Protein AF-A0A453BKF7-F1 (afdb_monomer_lite)

Secondary structure (DSSP, 8-state):
-HHHHHHHHHHHHHHHHHHHHHHHHHHHH--PPPTT-HHHHHHHHHHHHHTT--S-------HHHHHHHHHHHHHHHHHHHHIIIIIHHHHHHHHHHHHHHHHHHHHHHHHS---SS----S-HHHHHHHHHHHHHHHHHHHHHHHHHHHHHHHHHHHHSPPHHHHHHHHHHHHHHH-HHHHHHHHHHHHHHHHTS--

Radius of gyration: 56.09 Å; chains: 1; bounding box: 71×109×146 Å

Foldseek 3Di:
DVVVVVVVVVVVVVVVVVVVVVVVVVVQVPAADDPPCPPVVVLVVVLCVVVPPPDDDPDRAGPVNSVVSVVVVVVVVVVVVCCVPPVVVVVVVVVVVVVVVVVVVVVVVVPPPPPPDDPPPQDPVNVVVVVVVVVVVVVVVVVVVVVVVVVVVVVVVVPDQPPVNVVVVVVVCVVPVCVVVVVVVVVVVVVVVVPDDD

Organism: Aegilops tauschii subsp. strangulata (NCBI:txid200361)

pLDDT: mean 80.7, std 14.52, range [40.25, 98.31]

Structure (mmCIF, N/CA/C/O backbone):
data_AF-A0A453BKF7-F1
#
_entry.id   AF-A0A453BKF7-F1
#
loop_
_atom_site.group_PDB
_atom_site.id
_atom_site.type_symbol
_atom_site.label_atom_id
_atom_site.label_alt_id
_atom_site.label_comp_id
_atom_site.label_asym_id
_atom_site.label_entity_id
_atom_site.label_seq_id
_atom_site.pdbx_PDB_ins_code
_atom_site.Cartn_x
_atom_site.Cartn_y
_atom_site.Cartn_z
_atom_site.occupancy
_atom_site.B_iso_or_equiv
_atom_site.auth_seq_id
_atom_site.auth_comp_id
_atom_site.auth_asym_id
_atom_site.auth_atom_id
_atom_site.pdbx_PDB_model_num
ATOM 1 N N . MET A 1 1 ? 12.346 -40.145 -58.958 1.00 70.12 1 MET A N 1
ATOM 2 C CA . MET A 1 1 ? 13.590 -39.988 -58.171 1.00 70.12 1 MET A CA 1
ATOM 3 C C . MET A 1 1 ? 14.079 -38.539 -58.124 1.00 70.12 1 MET A C 1
ATOM 5 O O . MET A 1 1 ? 14.537 -38.130 -57.071 1.00 70.12 1 MET A O 1
ATOM 9 N N . GLU A 1 2 ? 13.915 -37.733 -59.178 1.00 83.62 2 GLU A N 1
ATOM 10 C CA . GLU A 1 2 ? 14.408 -36.337 -59.215 1.00 83.62 2 GLU A CA 1
ATOM 11 C C . GLU A 1 2 ? 13.760 -35.390 -58.189 1.00 83.62 2 GLU A C 1
ATOM 13 O O . GLU A 1 2 ? 14.448 -34.601 -57.547 1.00 83.62 2 GLU A O 1
ATOM 18 N N . LEU A 1 3 ? 12.447 -35.494 -57.959 1.00 88.56 3 LEU A N 1
ATOM 19 C CA . LEU A 1 3 ? 11.763 -34.653 -56.966 1.00 88.56 3 LEU A CA 1
ATOM 20 C C . LEU A 1 3 ? 12.336 -34.849 -55.553 1.00 88.56 3 LEU A C 1
ATOM 22 O O . LEU A 1 3 ? 12.491 -33.895 -54.799 1.00 88.56 3 LEU A O 1
ATOM 26 N N . GLN A 1 4 ? 12.714 -36.083 -55.217 1.00 90.38 4 GLN A N 1
ATOM 27 C CA . GLN A 1 4 ? 13.295 -36.412 -53.920 1.00 90.38 4 GLN A CA 1
ATOM 28 C C . GLN A 1 4 ? 14.709 -35.835 -53.772 1.00 90.38 4 GLN A C 1
ATOM 30 O O . GLN A 1 4 ? 15.044 -35.332 -52.703 1.00 90.38 4 GLN A O 1
ATOM 35 N N . SER A 1 5 ? 15.512 -35.820 -54.845 1.00 89.19 5 SER A N 1
ATOM 36 C CA . SER A 1 5 ? 16.807 -35.128 -54.831 1.00 89.19 5 SER A CA 1
ATOM 37 C C . SER A 1 5 ? 16.662 -33.611 -54.712 1.00 89.19 5 SER A C 1
ATOM 39 O O . SER A 1 5 ? 17.443 -32.990 -53.997 1.00 89.19 5 SER A O 1
ATOM 41 N N . TYR A 1 6 ? 15.642 -33.012 -55.339 1.00 92.56 6 TYR A N 1
ATOM 42 C CA . TYR A 1 6 ? 15.369 -31.581 -55.185 1.00 92.56 6 TYR A CA 1
ATOM 43 C C . TYR A 1 6 ? 14.971 -31.228 -53.751 1.00 92.56 6 TYR A C 1
ATOM 45 O O . TYR A 1 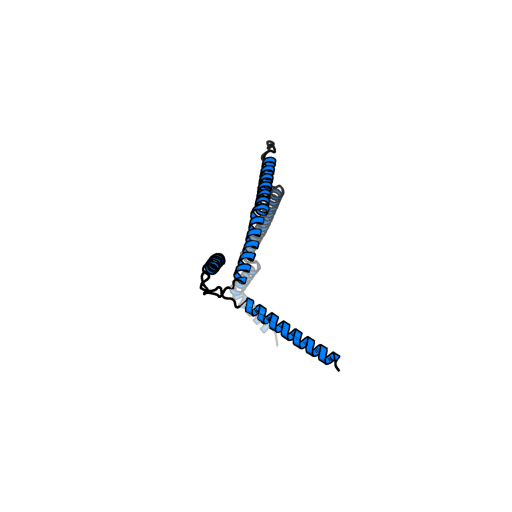6 ? 15.498 -30.266 -53.200 1.00 92.56 6 TYR A O 1
ATOM 53 N N . VAL A 1 7 ? 14.101 -32.022 -53.121 1.00 92.69 7 VAL A N 1
ATOM 54 C CA . VAL A 1 7 ? 13.694 -31.807 -51.722 1.00 92.69 7 VAL A CA 1
ATOM 55 C C . VAL A 1 7 ? 14.888 -31.922 -50.771 1.00 92.69 7 VAL A C 1
ATOM 57 O O . VAL A 1 7 ? 15.064 -31.062 -49.913 1.00 92.69 7 VAL A O 1
ATOM 60 N N . LEU A 1 8 ? 15.755 -32.923 -50.953 1.00 94.69 8 LEU A N 1
ATOM 61 C CA . LEU A 1 8 ? 16.968 -33.072 -50.141 1.00 94.69 8 LEU A CA 1
ATOM 62 C C . LEU A 1 8 ? 17.935 -31.890 -50.313 1.00 94.69 8 LEU A C 1
ATOM 64 O O . LEU A 1 8 ? 18.470 -31.389 -49.327 1.00 94.69 8 LEU A O 1
ATOM 68 N N . ALA A 1 9 ? 18.122 -31.408 -51.545 1.00 93.12 9 ALA A N 1
ATOM 69 C CA . ALA A 1 9 ? 18.969 -30.248 -51.819 1.00 93.12 9 ALA A CA 1
ATOM 70 C C . ALA A 1 9 ? 18.400 -28.950 -51.220 1.00 93.12 9 ALA A C 1
ATOM 72 O O . ALA A 1 9 ? 19.157 -28.114 -50.728 1.00 93.12 9 ALA A O 1
ATOM 73 N N . VAL A 1 10 ? 17.075 -28.774 -51.242 1.00 93.94 10 VAL A N 1
ATOM 74 C CA . VAL A 1 10 ? 16.410 -27.622 -50.616 1.00 93.94 10 VAL A CA 1
ATOM 75 C C . VAL A 1 10 ? 16.549 -27.673 -49.098 1.00 93.94 10 VAL A C 1
ATOM 77 O O . VAL A 1 10 ? 16.932 -26.664 -48.515 1.00 93.94 10 VAL A O 1
ATOM 80 N N . ASN A 1 11 ? 16.322 -28.829 -48.470 1.00 94.44 11 ASN A N 1
ATOM 81 C CA . ASN A 1 11 ? 16.486 -28.979 -47.022 1.00 94.44 11 ASN A CA 1
ATOM 82 C C . ASN A 1 11 ? 17.930 -28.704 -46.590 1.00 94.44 11 ASN A C 1
ATOM 84 O O . ASN A 1 11 ? 18.142 -27.897 -45.698 1.00 94.44 11 ASN A O 1
ATOM 88 N N . SER A 1 12 ? 18.922 -29.244 -47.306 1.00 94.06 12 SER A N 1
ATOM 89 C CA . SER A 1 12 ? 20.336 -28.969 -47.017 1.00 94.06 12 SER A CA 1
ATOM 90 C C . SER A 1 12 ? 20.687 -27.478 -47.109 1.00 94.06 12 SER A C 1
ATOM 92 O O . SER A 1 12 ? 21.474 -26.981 -46.306 1.00 94.06 12 SER A O 1
ATOM 94 N N . ARG A 1 13 ? 20.098 -26.743 -48.061 1.00 94.62 13 ARG A N 1
ATOM 95 C CA . ARG A 1 13 ? 20.271 -25.285 -48.151 1.00 94.62 13 ARG A CA 1
ATOM 96 C C . ARG A 1 13 ? 19.568 -24.553 -47.015 1.00 94.62 13 ARG A C 1
ATOM 98 O O . ARG A 1 13 ? 20.086 -23.547 -46.546 1.00 94.62 13 ARG A O 1
ATOM 105 N N . LEU A 1 14 ? 18.397 -25.027 -46.598 1.00 95.12 14 LEU A N 1
ATOM 106 C CA . LEU A 1 14 ? 17.638 -24.442 -45.498 1.00 95.12 14 LEU A CA 1
ATOM 107 C C . LEU A 1 14 ? 18.376 -24.624 -44.166 1.00 95.12 14 LEU A C 1
ATOM 109 O O . LEU A 1 14 ? 18.513 -23.659 -43.422 1.00 95.12 14 LEU A O 1
ATOM 113 N N . ASP A 1 15 ? 18.949 -25.807 -43.940 1.00 94.62 15 ASP A N 1
ATOM 114 C CA . ASP A 1 15 ? 19.828 -26.096 -42.805 1.00 94.62 15 ASP A CA 1
ATOM 115 C C . ASP A 1 15 ? 21.063 -25.186 -42.829 1.00 94.62 15 ASP A C 1
ATOM 117 O O . ASP A 1 15 ? 21.449 -24.615 -41.813 1.00 94.62 15 ASP A O 1
ATOM 121 N N . GLN A 1 16 ? 21.651 -24.966 -44.009 1.00 91.56 16 GLN A N 1
ATOM 122 C CA . GLN A 1 16 ? 22.775 -24.045 -44.160 1.00 91.56 16 GLN A CA 1
ATOM 123 C C . GLN A 1 16 ? 22.383 -22.589 -43.865 1.00 91.56 16 GLN A C 1
ATOM 125 O O . GLN A 1 16 ? 23.146 -21.882 -43.213 1.00 91.56 16 GLN A O 1
ATOM 130 N N . TYR A 1 17 ? 21.207 -22.127 -44.302 1.00 91.00 17 TYR A N 1
ATOM 131 C CA . TYR A 1 17 ? 20.712 -20.794 -43.946 1.00 91.00 17 TYR A CA 1
ATOM 132 C C . TYR A 1 17 ? 20.400 -20.671 -42.456 1.00 91.00 17 TYR A C 1
ATOM 134 O O . TYR A 1 17 ? 20.625 -19.607 -41.889 1.00 91.00 17 TYR A O 1
ATOM 142 N N . HIS A 1 18 ? 19.929 -21.743 -41.819 1.00 90.38 18 HIS A N 1
ATOM 143 C CA . HIS A 1 18 ? 19.717 -21.770 -40.379 1.00 90.38 18 HIS A CA 1
ATOM 144 C C . HIS A 1 18 ? 21.041 -21.631 -39.619 1.00 90.38 18 HIS A C 1
ATOM 146 O O . HIS A 1 18 ? 21.150 -20.748 -38.776 1.00 90.38 18 HIS A O 1
ATOM 152 N N . LEU A 1 19 ? 22.070 -22.393 -40.006 1.00 91.00 19 LEU A N 1
ATOM 153 C CA . LEU A 1 19 ? 23.421 -22.286 -39.441 1.00 91.00 19 LEU A CA 1
ATOM 154 C C . LEU A 1 19 ? 24.047 -20.903 -39.671 1.00 91.00 19 LEU A C 1
ATOM 156 O O . LEU A 1 19 ? 24.723 -20.376 -38.795 1.00 91.00 19 LEU A O 1
ATOM 160 N N . ILE A 1 20 ? 23.820 -20.294 -40.841 1.00 85.38 20 ILE A N 1
ATOM 161 C CA . ILE A 1 20 ? 24.268 -18.921 -41.123 1.00 85.38 20 ILE A CA 1
ATOM 162 C C . ILE A 1 20 ? 23.510 -17.914 -40.253 1.00 85.38 20 ILE A C 1
ATOM 164 O O . ILE A 1 20 ? 24.120 -16.967 -39.772 1.00 85.38 20 ILE A O 1
ATOM 168 N N . GLY A 1 21 ? 22.205 -18.101 -40.048 1.00 79.12 21 GLY A N 1
ATOM 169 C CA . GLY A 1 21 ? 21.404 -17.262 -39.158 1.00 79.12 21 GLY A CA 1
ATOM 170 C C . GLY A 1 21 ? 21.879 -17.355 -37.710 1.00 79.12 21 GLY A C 1
ATOM 171 O O . GLY A 1 21 ? 22.075 -16.329 -37.073 1.00 79.12 21 GLY A O 1
ATOM 172 N N . GLU A 1 22 ? 22.145 -18.568 -37.229 1.00 78.44 22 GLU A N 1
ATOM 173 C CA . GLU A 1 22 ? 22.678 -18.826 -35.889 1.00 78.44 22 GLU A CA 1
ATOM 174 C C . GLU A 1 22 ? 24.078 -18.214 -35.708 1.00 78.44 22 GLU A C 1
ATOM 176 O O . GLU A 1 22 ? 24.323 -17.512 -34.729 1.00 78.44 22 GLU A O 1
ATOM 181 N N . ALA A 1 23 ? 24.966 -18.373 -36.696 1.00 71.44 23 ALA A N 1
ATOM 182 C CA . ALA A 1 23 ? 26.286 -17.744 -36.691 1.00 71.44 23 ALA A CA 1
ATOM 183 C C . ALA A 1 23 ? 26.211 -16.210 -36.776 1.00 71.44 23 ALA A C 1
ATOM 185 O O . ALA A 1 23 ? 26.967 -15.519 -36.105 1.00 71.44 23 ALA A O 1
ATOM 186 N N . ALA A 1 24 ? 25.296 -15.647 -37.571 1.00 68.19 24 ALA A N 1
ATOM 187 C CA . ALA A 1 24 ? 25.104 -14.200 -37.653 1.00 68.19 24 ALA A CA 1
ATOM 188 C C . ALA A 1 24 ? 24.554 -13.625 -36.339 1.00 68.19 24 ALA A C 1
ATOM 190 O O . ALA A 1 24 ? 24.987 -12.555 -35.918 1.00 68.19 24 ALA A O 1
ATOM 191 N N . SER A 1 25 ? 23.648 -14.342 -35.669 1.00 65.00 25 SER A N 1
ATOM 192 C CA . SER A 1 25 ? 23.173 -13.988 -34.330 1.00 65.00 25 SER A CA 1
ATOM 193 C C . SER A 1 25 ? 24.295 -14.049 -33.291 1.00 65.00 25 SER A C 1
ATOM 195 O O . SER A 1 25 ? 24.411 -13.120 -32.498 1.00 65.00 25 SER A O 1
ATOM 197 N N . SER A 1 26 ? 25.181 -15.052 -33.345 1.00 56.59 26 SER A N 1
ATOM 198 C CA . SER A 1 26 ? 26.346 -15.106 -32.446 1.00 56.59 26 SER A CA 1
ATOM 199 C C . SER A 1 26 ? 27.383 -14.017 -32.759 1.00 56.59 26 SER A C 1
ATOM 201 O O . SER A 1 26 ? 28.031 -13.502 -31.857 1.00 56.59 26 SER A O 1
ATOM 203 N N . MET A 1 27 ? 27.526 -13.608 -34.024 1.00 56.91 27 MET A N 1
ATOM 204 C CA . MET A 1 27 ? 28.402 -12.494 -34.412 1.00 56.91 27 MET A CA 1
ATOM 205 C C . MET A 1 27 ? 27.892 -11.128 -33.927 1.00 56.91 27 MET A C 1
ATOM 207 O O . MET A 1 27 ? 28.695 -10.217 -33.749 1.00 56.91 27 MET A O 1
ATOM 211 N N . ILE A 1 28 ? 26.581 -10.964 -33.712 1.00 54.94 28 ILE A N 1
ATOM 212 C CA . ILE A 1 28 ? 26.006 -9.748 -33.106 1.00 54.94 28 ILE A CA 1
ATOM 213 C C . ILE A 1 28 ? 26.310 -9.693 -31.596 1.00 54.94 28 ILE A C 1
ATOM 215 O O . ILE A 1 28 ? 26.480 -8.605 -31.044 1.00 54.94 28 ILE A O 1
ATOM 219 N N . GLU A 1 29 ? 26.460 -10.847 -30.937 1.00 54.47 29 GLU A N 1
ATOM 220 C CA . GLU A 1 29 ? 26.966 -10.934 -29.558 1.00 54.47 29 GLU A CA 1
ATOM 221 C C . GLU A 1 29 ? 28.487 -10.694 -29.466 1.00 54.47 29 GLU A C 1
ATOM 223 O O . GLU A 1 29 ? 28.976 -10.210 -28.445 1.00 54.47 29 GLU A O 1
ATOM 228 N N . GLU A 1 30 ? 29.244 -10.953 -30.534 1.00 52.06 30 GLU A N 1
ATOM 229 C CA . GLU A 1 30 ? 30.711 -10.881 -30.554 1.00 52.06 30 GLU A CA 1
ATOM 230 C C . GLU A 1 30 ? 31.239 -9.590 -31.208 1.00 52.06 30 GLU A C 1
ATOM 232 O O . GLU A 1 30 ? 32.041 -9.599 -32.142 1.00 52.06 30 GLU A O 1
ATOM 237 N N . GLY A 1 31 ? 30.788 -8.444 -30.699 1.00 58.31 31 GLY A N 1
ATOM 238 C CA . GLY A 1 31 ? 31.347 -7.137 -31.038 1.00 58.31 31 GLY A CA 1
ATOM 239 C C . GLY A 1 31 ? 31.703 -6.369 -29.777 1.00 58.31 31 GLY A C 1
ATOM 240 O O . GLY A 1 31 ? 30.841 -5.699 -29.212 1.00 58.31 31 GLY A O 1
ATOM 241 N N . SER A 1 32 ? 32.958 -6.446 -29.329 1.00 66.38 32 SER A N 1
ATOM 242 C CA . SER A 1 32 ? 33.463 -5.501 -28.330 1.00 66.38 32 SER A CA 1
ATOM 243 C C . SER A 1 32 ? 33.254 -4.082 -28.809 1.00 66.38 32 SER A C 1
ATOM 245 O O . SER A 1 32 ? 33.525 -3.761 -29.967 1.00 66.38 32 SER A O 1
ATOM 247 N N . ILE A 1 33 ? 32.912 -3.203 -27.875 1.00 68.56 33 ILE A N 1
ATOM 248 C CA . ILE A 1 33 ? 33.270 -1.795 -28.015 1.00 68.56 33 ILE A CA 1
ATOM 249 C C . ILE A 1 33 ? 34.792 -1.726 -28.212 1.00 68.56 33 ILE A C 1
ATOM 251 O O . ILE A 1 33 ? 35.535 -2.257 -27.386 1.00 68.56 33 ILE A O 1
ATOM 255 N N . ASP A 1 34 ? 35.241 -1.122 -29.316 1.00 71.94 34 ASP A N 1
ATOM 256 C CA . ASP A 1 34 ? 36.661 -0.845 -29.560 1.00 71.94 34 ASP A CA 1
ATOM 257 C C . ASP A 1 34 ? 37.220 -0.078 -28.356 1.00 71.94 34 ASP A C 1
ATOM 259 O O . ASP A 1 34 ? 36.665 0.952 -27.979 1.00 71.94 34 ASP A O 1
ATOM 263 N N . ASP A 1 35 ? 38.330 -0.543 -27.777 1.00 71.12 35 ASP A N 1
ATOM 264 C CA . ASP A 1 35 ? 38.991 0.104 -26.633 1.00 71.12 35 ASP A CA 1
ATOM 265 C C . ASP A 1 35 ? 39.410 1.562 -26.925 1.00 71.12 35 ASP A C 1
ATOM 267 O O . ASP A 1 35 ? 39.772 2.325 -26.025 1.00 71.12 35 ASP A O 1
ATOM 271 N N . ARG A 1 36 ? 39.409 1.965 -28.201 1.00 76.31 36 ARG A N 1
ATOM 272 C CA . ARG A 1 36 ? 39.665 3.339 -28.652 1.00 76.31 36 ARG A CA 1
ATOM 273 C C . ARG A 1 36 ? 38.414 4.218 -28.671 1.00 76.31 36 ARG A C 1
ATOM 275 O O . ARG A 1 36 ? 38.549 5.435 -28.818 1.00 76.31 36 ARG A O 1
ATOM 282 N N . ASP A 1 37 ? 37.222 3.642 -28.538 1.00 78.88 37 ASP A N 1
ATOM 283 C CA . ASP A 1 37 ? 35.951 4.362 -28.543 1.00 78.88 37 ASP A CA 1
ATOM 284 C C . ASP A 1 37 ? 35.602 4.872 -27.138 1.00 78.88 37 ASP A C 1
ATOM 286 O O . ASP A 1 37 ? 34.820 4.302 -26.372 1.00 78.88 37 ASP A O 1
ATOM 290 N N . THR A 1 38 ? 36.197 6.016 -26.801 1.00 81.56 38 THR A N 1
ATOM 291 C CA . THR A 1 38 ? 35.954 6.724 -25.538 1.00 81.56 38 THR A CA 1
ATOM 292 C C . THR A 1 38 ? 34.474 7.062 -25.321 1.00 81.56 38 THR A C 1
ATOM 294 O O . THR A 1 38 ? 34.034 7.159 -24.176 1.00 81.56 38 THR A O 1
ATOM 297 N N . PHE A 1 39 ? 33.698 7.260 -26.393 1.00 85.25 39 PHE A N 1
ATOM 298 C CA . PHE A 1 39 ? 32.291 7.641 -26.290 1.00 85.25 39 PHE A CA 1
ATOM 299 C C . PHE A 1 39 ? 31.437 6.466 -25.813 1.00 85.25 39 PHE A C 1
ATOM 301 O O . PHE A 1 39 ? 30.711 6.604 -24.829 1.00 85.25 39 PHE A O 1
ATOM 308 N N . LEU A 1 40 ? 31.559 5.299 -26.448 1.00 82.69 40 LEU A N 1
ATOM 309 C CA . LEU A 1 40 ? 30.793 4.116 -26.051 1.00 82.69 40 LEU A CA 1
ATOM 310 C C . LEU A 1 40 ? 31.186 3.607 -24.660 1.00 82.69 40 LEU A C 1
ATOM 312 O O . LEU A 1 40 ? 30.327 3.132 -23.917 1.00 82.69 40 LEU A O 1
ATOM 316 N N . HIS A 1 41 ? 32.447 3.780 -24.254 1.00 81.06 41 HIS A N 1
ATOM 317 C CA . HIS A 1 41 ? 32.847 3.539 -22.867 1.00 81.06 41 HIS A CA 1
ATOM 318 C C . HIS A 1 41 ? 32.167 4.494 -21.884 1.00 81.06 41 HIS A C 1
ATOM 320 O O . HIS A 1 41 ? 31.649 4.034 -20.871 1.00 81.06 41 HIS A O 1
ATOM 326 N N . ALA A 1 42 ? 32.100 5.793 -22.188 1.00 84.69 42 ALA A N 1
ATOM 327 C CA . ALA A 1 42 ? 31.398 6.749 -21.334 1.00 84.69 42 ALA A CA 1
ATOM 328 C C . ALA A 1 42 ? 29.898 6.419 -21.219 1.00 84.69 42 ALA A C 1
ATOM 330 O O . ALA A 1 42 ? 29.341 6.469 -20.124 1.00 84.69 42 ALA A O 1
ATOM 331 N N . VAL A 1 43 ? 29.255 6.029 -22.326 1.00 85.38 43 VAL A N 1
ATOM 332 C CA . VAL A 1 43 ? 27.855 5.570 -22.336 1.00 85.38 43 VAL A CA 1
ATOM 333 C C . VAL A 1 43 ? 27.684 4.335 -21.452 1.00 85.38 43 VAL A C 1
ATOM 335 O O . VAL A 1 43 ? 26.836 4.336 -20.562 1.00 85.38 43 VAL A O 1
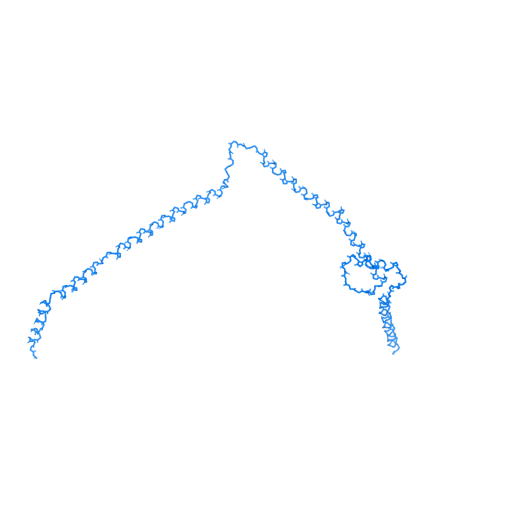ATOM 338 N N . ARG A 1 44 ? 28.528 3.312 -21.630 1.00 83.38 44 ARG A N 1
ATOM 339 C CA . ARG A 1 44 ? 28.521 2.106 -20.789 1.00 83.38 44 ARG A CA 1
ATOM 340 C C . ARG A 1 44 ? 28.681 2.450 -19.308 1.00 83.38 44 ARG A C 1
ATOM 342 O O . ARG A 1 44 ? 27.968 1.892 -18.476 1.00 83.38 44 ARG A O 1
ATOM 349 N N . ASP A 1 45 ? 29.603 3.342 -18.965 1.00 82.38 45 ASP A N 1
ATOM 350 C CA . ASP A 1 45 ? 29.902 3.689 -17.573 1.00 82.38 45 ASP A CA 1
ATOM 351 C C . ASP A 1 45 ? 28.726 4.432 -16.904 1.00 82.38 45 ASP A C 1
ATOM 353 O O . ASP A 1 45 ? 28.414 4.182 -15.735 1.00 82.38 45 ASP A O 1
ATOM 357 N N . ILE A 1 46 ? 28.016 5.288 -17.650 1.00 86.50 46 ILE A N 1
ATOM 358 C CA . ILE A 1 46 ? 26.780 5.944 -17.191 1.00 86.50 46 ILE A CA 1
ATOM 359 C C . ILE A 1 46 ? 25.685 4.903 -16.920 1.00 86.50 46 ILE A C 1
ATOM 361 O O . ILE A 1 46 ? 25.104 4.893 -15.833 1.00 86.50 46 ILE A O 1
ATOM 365 N N . LEU A 1 47 ? 25.440 3.995 -17.869 1.00 83.12 47 LEU A N 1
ATOM 366 C CA . LEU A 1 47 ? 24.413 2.950 -17.745 1.00 83.12 47 LEU A CA 1
ATOM 367 C C . LEU A 1 47 ? 24.726 1.968 -16.601 1.00 83.12 47 LEU A C 1
ATOM 369 O O . LEU A 1 47 ? 23.849 1.581 -15.824 1.00 83.12 47 LEU A O 1
ATOM 373 N N . SER A 1 48 ? 26.006 1.636 -16.424 1.00 77.06 48 SER A N 1
ATOM 374 C CA . SER A 1 48 ? 26.479 0.766 -15.339 1.00 77.06 48 SER A CA 1
ATOM 375 C C . SER A 1 48 ? 26.302 1.409 -13.961 1.00 77.06 48 SER A C 1
ATOM 377 O O . SER A 1 48 ? 26.006 0.716 -12.988 1.00 77.06 48 SER A O 1
ATOM 379 N N . SER A 1 49 ? 26.448 2.736 -13.870 1.00 73.69 49 SER A N 1
ATOM 380 C CA . SER A 1 49 ? 26.250 3.490 -12.625 1.00 73.69 49 SER A CA 1
ATOM 381 C C . SER A 1 49 ? 24.786 3.496 -12.172 1.00 73.69 49 SER A C 1
ATOM 383 O O . SER A 1 49 ? 24.521 3.502 -10.971 1.00 73.69 49 SER A O 1
ATOM 385 N N . TYR A 1 50 ? 23.843 3.464 -13.120 1.00 68.50 50 TYR A N 1
ATOM 386 C CA . TYR A 1 50 ? 22.404 3.419 -12.845 1.00 68.50 50 TYR A CA 1
ATOM 387 C C . TYR A 1 50 ? 21.947 2.045 -12.338 1.00 68.50 50 TYR A C 1
ATOM 389 O O . TYR A 1 50 ? 21.163 1.953 -11.398 1.00 68.50 50 TYR A O 1
ATOM 397 N N . SER A 1 51 ? 22.518 0.969 -12.885 1.00 63.62 51 SER A N 1
ATOM 398 C CA . SER A 1 51 ? 22.124 -0.413 -12.573 1.00 63.62 51 SER A CA 1
ATOM 399 C C . SER A 1 51 ? 22.550 -0.906 -11.177 1.00 63.62 51 SER A C 1
ATOM 401 O O . SER A 1 51 ? 22.336 -2.067 -10.839 1.00 63.62 51 SER A O 1
ATOM 403 N N . GLY A 1 52 ? 23.206 -0.073 -10.355 1.00 57.44 52 GLY A N 1
ATOM 404 C CA . GLY A 1 52 ? 23.612 -0.426 -8.985 1.00 57.44 52 GLY A CA 1
ATOM 405 C C . GLY A 1 52 ? 24.661 -1.544 -8.878 1.00 57.44 52 GLY A C 1
ATOM 406 O O . GLY A 1 52 ? 25.062 -1.912 -7.773 1.00 57.44 52 GLY A O 1
ATOM 407 N N . SER A 1 53 ? 25.154 -2.058 -10.007 1.00 54.19 53 SER A N 1
ATOM 408 C CA . SER A 1 53 ? 26.180 -3.096 -10.088 1.00 54.19 53 SER A CA 1
ATOM 409 C C . SER A 1 53 ? 27.574 -2.492 -9.875 1.00 54.19 53 SER A C 1
ATOM 411 O O . SER A 1 53 ? 28.442 -2.491 -10.745 1.00 54.19 53 SER A O 1
ATOM 413 N N . GLN A 1 54 ? 27.818 -1.944 -8.683 1.00 47.53 54 GLN A N 1
ATOM 414 C CA . GLN A 1 54 ? 29.178 -1.674 -8.215 1.00 47.53 54 GLN A CA 1
ATOM 415 C C . GLN A 1 54 ? 29.801 -2.985 -7.746 1.00 47.53 54 GLN A C 1
ATOM 417 O O . GLN A 1 54 ? 29.880 -3.230 -6.549 1.00 47.53 54 GLN A O 1
ATOM 422 N N . THR A 1 55 ? 30.166 -3.850 -8.692 1.00 47.91 55 THR A N 1
ATOM 423 C CA . THR A 1 55 ? 31.177 -4.925 -8.619 1.00 47.91 55 THR A CA 1
ATOM 424 C C . THR A 1 55 ? 30.766 -6.040 -9.567 1.00 47.91 55 THR A C 1
ATOM 426 O O . THR A 1 55 ? 30.068 -6.949 -9.161 1.00 47.91 55 THR A O 1
ATOM 429 N N . MET A 1 56 ? 31.226 -6.011 -10.814 1.00 40.25 56 MET A N 1
ATOM 430 C CA . MET A 1 56 ? 31.653 -7.223 -11.523 1.00 40.25 56 MET A CA 1
ATOM 431 C C . MET A 1 56 ? 32.247 -6.811 -12.863 1.00 40.25 56 MET A C 1
ATOM 433 O O . MET A 1 56 ? 31.490 -6.618 -13.800 1.00 40.25 56 MET A O 1
ATOM 437 N N . THR A 1 57 ? 33.587 -6.727 -12.904 1.00 44.78 57 THR A N 1
ATOM 438 C CA . THR A 1 57 ? 34.472 -6.905 -14.080 1.00 44.78 57 THR A CA 1
ATOM 439 C C . THR A 1 57 ? 34.155 -6.108 -15.363 1.00 44.78 57 THR A C 1
ATOM 441 O O . THR A 1 57 ? 33.042 -5.657 -15.582 1.00 44.78 57 THR A O 1
ATOM 444 N N . PRO A 1 58 ? 35.123 -5.880 -16.268 1.00 48.56 58 PRO A N 1
ATOM 445 C CA . PRO A 1 58 ? 34.801 -5.330 -17.580 1.00 48.56 58 PRO A CA 1
ATOM 446 C C . PRO A 1 58 ? 34.061 -6.415 -18.371 1.00 48.56 58 PRO A C 1
ATOM 448 O O . PRO A 1 58 ? 34.669 -7.186 -19.108 1.00 48.56 58 PRO A O 1
ATOM 451 N N . THR A 1 59 ? 32.754 -6.542 -18.154 1.00 55.94 59 THR A N 1
ATOM 452 C CA . THR A 1 59 ? 31.907 -7.400 -18.976 1.00 55.94 59 THR A CA 1
ATOM 453 C C . THR A 1 59 ? 31.893 -6.771 -20.360 1.00 55.94 59 THR A C 1
ATOM 455 O O . THR A 1 59 ? 31.611 -5.583 -20.507 1.00 55.94 59 THR A O 1
ATOM 458 N N . TYR A 1 60 ? 32.305 -7.541 -21.360 1.00 58.69 60 TYR A N 1
ATOM 459 C CA . TYR A 1 60 ? 32.234 -7.159 -22.764 1.00 58.69 60 TYR A CA 1
ATOM 460 C C . TYR A 1 60 ? 30.776 -6.794 -23.073 1.00 58.69 60 TYR A C 1
ATOM 462 O O . TYR A 1 60 ? 29.908 -7.660 -23.023 1.00 58.69 60 TYR A O 1
ATOM 470 N N . VAL A 1 61 ? 30.492 -5.513 -23.312 1.00 65.38 61 VAL A N 1
ATOM 471 C CA . VAL A 1 61 ? 29.155 -5.048 -23.707 1.00 65.38 61 VAL A CA 1
ATOM 472 C C . VAL A 1 61 ? 29.237 -4.655 -25.169 1.00 65.38 61 VAL A C 1
ATOM 474 O O . VAL A 1 61 ? 30.123 -3.885 -25.542 1.00 65.38 61 VAL A O 1
ATOM 477 N N . SER A 1 62 ? 28.348 -5.200 -25.994 1.00 74.31 62 SER A N 1
ATOM 478 C CA . SER A 1 62 ? 28.257 -4.826 -27.402 1.00 74.31 62 SER A CA 1
ATOM 479 C C . SER A 1 62 ? 27.523 -3.497 -27.570 1.00 74.31 62 SER A C 1
ATOM 481 O O . SER A 1 62 ? 26.730 -3.086 -26.720 1.00 74.31 62 SER A O 1
ATOM 483 N N . ALA A 1 63 ? 27.750 -2.813 -28.692 1.00 75.56 63 ALA A N 1
ATOM 484 C CA . ALA A 1 63 ? 27.004 -1.596 -29.014 1.00 75.56 63 ALA A CA 1
ATOM 485 C C . ALA A 1 63 ? 25.484 -1.851 -29.088 1.00 75.56 63 ALA A C 1
ATOM 487 O O . ALA A 1 63 ? 24.705 -0.998 -28.675 1.00 75.56 63 ALA A O 1
ATOM 488 N N . CYS A 1 64 ? 25.060 -3.035 -29.549 1.00 75.94 64 CYS A N 1
ATOM 489 C CA . CYS A 1 64 ? 23.652 -3.441 -29.557 1.00 75.94 64 CYS A CA 1
ATOM 490 C C . CYS A 1 64 ? 23.081 -3.557 -28.139 1.00 75.94 64 CYS A C 1
ATOM 492 O O . CYS A 1 64 ? 22.015 -3.010 -27.881 1.00 75.94 64 CYS A O 1
ATOM 494 N N . ALA A 1 65 ? 23.825 -4.157 -27.205 1.00 77.44 65 ALA A N 1
ATOM 495 C CA . ALA A 1 65 ? 23.405 -4.251 -25.809 1.00 77.44 65 ALA A CA 1
ATOM 496 C C . ALA A 1 65 ? 23.289 -2.870 -25.135 1.00 77.44 65 ALA A C 1
ATOM 498 O O . ALA A 1 65 ? 22.411 -2.661 -24.302 1.00 77.44 65 ALA A O 1
ATOM 499 N N . LEU A 1 66 ? 24.137 -1.900 -25.508 1.00 81.81 66 LEU A N 1
ATOM 500 C CA . LEU A 1 66 ? 23.978 -0.516 -25.041 1.00 81.81 66 LEU A CA 1
ATOM 501 C C . LEU A 1 66 ? 22.704 0.134 -25.591 1.00 81.81 66 LEU A C 1
ATOM 503 O O . LEU A 1 66 ? 22.031 0.852 -24.860 1.00 81.81 66 LEU A O 1
ATOM 507 N N . VAL A 1 67 ? 22.375 -0.099 -26.864 1.00 84.81 67 VAL A N 1
ATOM 508 C CA . VAL A 1 67 ? 21.147 0.431 -27.477 1.00 84.81 67 VAL A CA 1
ATOM 509 C C . VAL A 1 67 ? 19.911 -0.154 -26.801 1.00 84.81 67 VAL A C 1
ATOM 511 O O . VAL A 1 67 ? 19.011 0.604 -26.461 1.00 84.81 67 VAL A O 1
ATOM 514 N N . GLU A 1 68 ? 19.895 -1.462 -26.545 1.00 84.50 68 GLU A N 1
ATOM 515 C CA . GLU A 1 68 ? 18.805 -2.122 -25.816 1.00 84.50 68 GLU A CA 1
ATOM 516 C C . GLU A 1 68 ? 18.630 -1.528 -24.414 1.00 84.50 68 GLU A C 1
ATOM 518 O O . GLU A 1 68 ? 17.528 -1.109 -24.070 1.00 84.50 68 GLU A O 1
ATOM 523 N N . GLN A 1 69 ? 19.717 -1.366 -23.650 1.00 85.31 69 GLN A N 1
ATOM 524 C CA . GLN A 1 69 ? 19.664 -0.733 -22.324 1.00 85.31 69 GLN A CA 1
ATOM 525 C C . GLN A 1 69 ? 19.151 0.713 -22.374 1.00 85.31 69 GLN A C 1
ATOM 527 O O . GLN A 1 69 ? 18.418 1.143 -21.487 1.00 85.31 69 GLN A O 1
ATOM 532 N N . ILE A 1 70 ? 19.531 1.484 -23.396 1.00 89.38 70 ILE A N 1
ATOM 533 C CA . ILE A 1 70 ? 19.035 2.855 -23.571 1.00 89.38 70 ILE A CA 1
ATOM 534 C C . ILE A 1 70 ? 17.535 2.849 -23.875 1.00 89.38 70 ILE A C 1
ATOM 536 O O . ILE A 1 70 ? 16.811 3.660 -23.302 1.00 89.38 70 ILE A O 1
ATOM 540 N N . SER A 1 71 ? 17.066 1.947 -24.737 1.00 90.94 71 SER A N 1
ATOM 541 C CA . SER A 1 71 ? 15.642 1.819 -25.061 1.00 90.94 71 SER A CA 1
ATOM 542 C C . SER A 1 71 ? 14.810 1.384 -23.853 1.00 90.94 71 SER A C 1
ATOM 544 O O . SER A 1 71 ? 13.756 1.959 -23.607 1.00 90.94 71 SER A O 1
ATOM 546 N N . GLU A 1 72 ? 15.301 0.439 -23.050 1.00 90.62 72 GLU A N 1
ATOM 547 C CA . GLU A 1 72 ? 14.637 0.033 -21.805 1.00 90.62 72 GLU A CA 1
ATOM 548 C C . GLU A 1 72 ? 14.507 1.204 -20.819 1.00 90.62 72 GLU A C 1
ATOM 550 O O . GLU A 1 72 ? 13.445 1.413 -20.232 1.00 90.62 72 GLU A O 1
ATOM 555 N N . LEU A 1 73 ? 15.561 2.014 -20.673 1.00 91.56 73 LEU A N 1
ATOM 556 C CA . LEU A 1 73 ? 15.525 3.212 -19.830 1.00 91.56 73 LEU A CA 1
ATOM 557 C C . LEU A 1 73 ? 14.578 4.286 -20.368 1.00 91.56 73 LEU A C 1
ATOM 559 O O . LEU A 1 73 ? 13.942 4.990 -19.585 1.00 91.56 73 LEU A O 1
ATOM 563 N N . GLU A 1 74 ? 14.489 4.443 -21.687 1.00 95.00 74 GLU A N 1
ATOM 564 C CA . GLU A 1 74 ? 13.542 5.360 -22.322 1.00 95.00 74 GLU A CA 1
ATOM 565 C C . GLU A 1 74 ? 12.093 4.956 -22.006 1.00 95.00 74 GLU A C 1
ATOM 567 O O . GLU A 1 74 ? 11.296 5.797 -21.578 1.00 95.00 74 GLU A O 1
ATOM 572 N N . ASP A 1 75 ? 11.777 3.664 -22.116 1.00 96.12 75 ASP A N 1
ATOM 573 C CA . ASP A 1 75 ? 10.467 3.116 -21.757 1.00 96.12 75 ASP A CA 1
ATOM 574 C C . ASP A 1 75 ? 10.157 3.307 -20.261 1.00 96.12 75 ASP A C 1
ATOM 576 O O . ASP A 1 75 ? 9.044 3.704 -19.892 1.00 96.12 75 ASP A O 1
ATOM 580 N N . GLU A 1 76 ? 11.140 3.080 -19.385 1.00 95.44 76 GLU A N 1
ATOM 581 C CA . GLU A 1 76 ? 10.995 3.275 -17.939 1.00 95.44 76 GLU A CA 1
ATOM 582 C C . GLU A 1 76 ? 10.747 4.753 -17.590 1.00 95.44 76 GLU A C 1
ATOM 584 O O . GLU A 1 76 ? 9.832 5.082 -16.828 1.00 95.44 76 GLU A O 1
ATOM 589 N N . LEU A 1 77 ? 11.500 5.671 -18.204 1.00 95.81 77 LEU A N 1
ATOM 590 C CA . LEU A 1 77 ? 11.306 7.112 -18.040 1.00 95.81 77 LEU A CA 1
ATOM 591 C C . LEU A 1 77 ? 9.924 7.557 -18.516 1.00 95.81 77 LEU A C 1
ATOM 593 O O . LEU A 1 77 ? 9.279 8.365 -17.842 1.00 95.81 77 LEU A O 1
ATOM 597 N N . HIS A 1 78 ? 9.439 7.015 -19.633 1.00 97.19 78 HIS A N 1
ATOM 598 C CA . HIS A 1 78 ? 8.080 7.273 -20.096 1.00 97.19 78 HIS A CA 1
ATOM 599 C C . HIS A 1 78 ? 7.024 6.777 -19.106 1.00 97.19 78 HIS A C 1
ATOM 601 O O . HIS A 1 78 ? 6.033 7.477 -18.866 1.00 97.19 78 HIS A O 1
ATOM 607 N N . CYS A 1 79 ? 7.243 5.618 -18.480 1.00 97.00 79 CYS A N 1
ATOM 608 C CA . CYS A 1 79 ? 6.361 5.112 -17.432 1.00 97.00 79 CYS A CA 1
ATOM 609 C C . CYS A 1 79 ? 6.335 6.049 -16.216 1.00 97.00 79 CYS A C 1
ATOM 611 O O . CYS A 1 79 ? 5.251 6.445 -15.777 1.00 97.00 79 CYS A O 1
ATOM 613 N N . TYR A 1 80 ? 7.499 6.478 -15.718 1.00 96.62 80 TYR A N 1
ATOM 614 C CA . TYR A 1 80 ? 7.572 7.415 -14.592 1.00 96.62 80 TYR A CA 1
ATOM 615 C C . TYR A 1 80 ? 6.965 8.777 -14.917 1.00 96.62 80 TYR A C 1
ATOM 617 O O . TYR A 1 80 ? 6.272 9.363 -14.082 1.00 96.62 80 TYR A O 1
ATOM 625 N N . GLN A 1 81 ? 7.175 9.283 -16.132 1.00 97.69 81 GLN A N 1
ATOM 626 C CA . GLN A 1 81 ? 6.545 10.520 -16.573 1.00 97.69 81 GLN A CA 1
ATOM 627 C C . GLN A 1 81 ? 5.018 10.385 -16.561 1.00 97.69 81 GLN A C 1
ATOM 629 O O . GLN A 1 81 ? 4.323 11.252 -16.026 1.00 97.69 81 GLN A O 1
ATOM 634 N N . HIS A 1 82 ? 4.486 9.279 -17.089 1.00 96.75 82 HIS A N 1
ATOM 635 C CA . HIS A 1 82 ? 3.051 9.019 -17.070 1.00 96.75 82 HIS A CA 1
ATOM 636 C C . HIS A 1 82 ? 2.498 8.953 -15.639 1.00 96.75 82 HIS A C 1
ATOM 638 O O . HIS A 1 82 ? 1.450 9.545 -15.358 1.00 96.75 82 HIS A O 1
ATOM 644 N N . GLU A 1 83 ? 3.202 8.272 -14.734 1.00 97.62 83 GLU A N 1
ATOM 645 C CA . GLU A 1 83 ? 2.829 8.166 -13.324 1.00 97.62 83 GLU A CA 1
ATOM 646 C C . GLU A 1 83 ? 2.797 9.541 -12.638 1.00 97.62 83 GLU A C 1
ATOM 648 O O . GLU A 1 83 ? 1.815 9.883 -11.969 1.00 97.62 83 GLU A O 1
ATOM 653 N N . LEU A 1 84 ? 3.827 10.360 -12.865 1.00 97.06 84 LEU A N 1
ATOM 654 C CA . LEU A 1 84 ? 3.954 11.693 -12.282 1.00 97.06 84 LEU A CA 1
ATOM 655 C C . LEU A 1 84 ? 2.889 12.668 -12.787 1.00 97.06 84 LEU A C 1
ATOM 657 O O . LEU A 1 84 ? 2.353 13.456 -12.006 1.00 97.06 84 LEU A O 1
ATOM 661 N N . GLU A 1 85 ? 2.576 12.625 -14.080 1.00 96.75 85 GLU A N 1
ATOM 662 C CA . GLU A 1 85 ? 1.632 13.555 -14.700 1.00 96.75 85 GLU A CA 1
ATOM 663 C C . GLU A 1 85 ? 0.170 13.148 -14.481 1.00 96.75 85 GLU A C 1
ATOM 665 O O . GLU A 1 85 ? -0.694 14.014 -14.338 1.00 96.75 85 GLU A O 1
ATOM 670 N N . ASN A 1 86 ? -0.126 11.845 -14.435 1.00 95.19 86 ASN A N 1
ATOM 671 C CA . ASN A 1 86 ? -1.508 11.361 -14.513 1.00 95.19 86 ASN A CA 1
ATOM 672 C C . ASN A 1 86 ? -1.962 10.595 -13.272 1.00 95.19 86 ASN A C 1
ATOM 674 O O . ASN A 1 86 ? -3.089 10.791 -12.807 1.00 95.19 86 ASN A O 1
ATOM 678 N N . VAL A 1 87 ? -1.117 9.716 -12.732 1.00 96.50 87 VAL A N 1
ATOM 679 C CA . VAL A 1 87 ? -1.504 8.841 -11.618 1.00 96.50 87 VAL A CA 1
ATOM 680 C C . VAL A 1 87 ? -1.455 9.627 -10.314 1.00 96.50 87 VAL A C 1
ATOM 682 O O . VAL A 1 87 ? -2.500 9.853 -9.700 1.00 96.50 87 VAL A O 1
ATOM 685 N N . LEU A 1 88 ? -0.281 10.134 -9.933 1.00 96.94 88 LEU A N 1
ATOM 686 C CA . LEU A 1 88 ? -0.069 10.799 -8.645 1.00 96.94 88 LEU A CA 1
ATOM 687 C C . LEU A 1 88 ? -1.015 11.992 -8.398 1.00 96.94 88 LEU A C 1
ATOM 689 O O . LEU A 1 88 ? -1.611 12.059 -7.317 1.00 96.94 88 LEU A O 1
ATOM 693 N N . PRO A 1 89 ? -1.248 12.915 -9.356 1.00 97.25 89 PRO A N 1
ATOM 694 C CA . PRO A 1 89 ? -2.179 14.024 -9.150 1.00 97.25 89 PRO A CA 1
ATOM 695 C C . PRO A 1 89 ? -3.615 13.549 -8.931 1.00 97.25 89 PRO A C 1
ATOM 697 O O . PRO A 1 89 ? -4.331 14.104 -8.093 1.00 97.25 89 PRO A O 1
ATOM 700 N N . ARG A 1 90 ? -4.031 12.488 -9.632 1.00 96.38 90 ARG A N 1
ATOM 701 C CA . ARG A 1 90 ? -5.356 11.887 -9.469 1.00 96.38 90 ARG A CA 1
ATOM 702 C C . ARG A 1 90 ? -5.503 11.227 -8.103 1.00 96.38 90 ARG A C 1
ATOM 704 O O . ARG A 1 90 ? -6.540 11.386 -7.463 1.00 96.38 90 ARG A O 1
ATOM 711 N N . GLU A 1 91 ? -4.494 10.496 -7.639 1.00 96.88 91 GLU A N 1
ATOM 712 C CA . GLU A 1 91 ? -4.514 9.873 -6.311 1.00 96.88 91 GLU A CA 1
ATOM 713 C C . GLU A 1 91 ? -4.556 10.912 -5.198 1.00 96.88 91 GLU A C 1
ATOM 715 O O . GLU A 1 91 ? -5.407 10.833 -4.310 1.00 96.88 91 GLU A O 1
ATOM 720 N N . ARG A 1 92 ? -3.708 11.938 -5.306 1.00 97.31 92 ARG A N 1
ATOM 721 C CA . ARG A 1 92 ? -3.714 13.085 -4.400 1.00 97.31 92 ARG A CA 1
ATOM 722 C C . ARG A 1 92 ? -5.080 13.773 -4.380 1.00 97.31 92 ARG A C 1
ATOM 724 O O . ARG A 1 92 ? -5.572 14.081 -3.299 1.00 97.31 92 ARG A O 1
ATOM 731 N N . GLY A 1 93 ? -5.696 13.990 -5.543 1.00 97.81 93 GLY A N 1
ATOM 732 C CA . GLY A 1 93 ? -7.043 14.557 -5.649 1.00 97.81 93 GLY A CA 1
ATOM 733 C C . GLY A 1 93 ? -8.079 13.718 -4.901 1.00 97.81 93 GLY A C 1
ATOM 734 O O . GLY A 1 93 ? -8.757 14.231 -4.016 1.00 97.81 93 GLY A O 1
ATOM 735 N N . ARG A 1 94 ? -8.118 12.402 -5.158 1.00 97.44 94 ARG A N 1
ATOM 736 C CA . ARG A 1 94 ? -9.023 11.469 -4.459 1.00 97.44 94 ARG A CA 1
ATOM 737 C C . ARG A 1 94 ? -8.846 11.501 -2.941 1.00 97.44 94 ARG A C 1
ATOM 739 O O . ARG A 1 94 ? -9.838 11.464 -2.216 1.00 97.44 94 ARG A O 1
ATOM 746 N N . PHE A 1 95 ? -7.600 11.551 -2.468 1.00 97.81 95 PHE A N 1
ATOM 747 C CA . PHE A 1 95 ? -7.301 11.625 -1.040 1.00 97.81 95 PHE A CA 1
ATOM 748 C C . PHE A 1 95 ? -7.813 12.930 -0.423 1.00 97.81 95 PHE A C 1
ATOM 750 O O . PHE A 1 95 ? -8.485 12.891 0.605 1.00 97.81 95 PHE A O 1
ATOM 757 N N . ILE A 1 96 ? -7.540 14.073 -1.061 1.00 98.12 96 ILE A N 1
ATOM 758 C CA . ILE A 1 96 ? -8.033 15.379 -0.605 1.00 98.12 96 ILE A CA 1
ATOM 759 C C . ILE A 1 96 ? -9.564 15.379 -0.552 1.00 98.12 96 ILE A C 1
ATOM 761 O O . ILE A 1 96 ? -10.131 15.778 0.462 1.00 98.12 96 ILE A O 1
ATOM 765 N N . ASP A 1 97 ? -10.229 14.867 -1.590 1.00 98.31 97 ASP A N 1
ATOM 766 C CA . ASP A 1 97 ? -11.691 14.807 -1.647 1.00 98.31 97 ASP A CA 1
ATOM 767 C C . ASP A 1 97 ? -12.283 13.966 -0.507 1.00 98.31 97 ASP A C 1
ATOM 769 O O . ASP A 1 97 ? -13.304 14.340 0.071 1.00 98.31 97 ASP A O 1
ATOM 773 N N . GLU A 1 98 ? -11.657 12.837 -0.161 1.00 98.12 98 GLU A N 1
ATOM 774 C CA . GLU A 1 98 ? -12.074 12.013 0.981 1.00 98.12 98 GLU A CA 1
ATOM 775 C C . GLU A 1 98 ? -11.916 12.760 2.306 1.00 98.12 98 GLU A C 1
ATOM 777 O O . GLU A 1 98 ? -12.850 12.794 3.107 1.00 98.12 98 GLU A O 1
ATOM 782 N N . GLN A 1 99 ? -10.781 13.432 2.518 1.00 97.94 99 GLN A N 1
ATOM 783 C CA . GLN A 1 99 ? -10.576 14.235 3.724 1.00 97.94 99 GLN A CA 1
ATOM 784 C C . GLN A 1 99 ? -11.602 15.370 3.826 1.00 97.94 99 GLN A C 1
ATOM 786 O O . GLN A 1 99 ? -12.188 15.583 4.887 1.00 97.94 99 GLN A O 1
ATOM 791 N N . CYS A 1 100 ? -11.890 16.062 2.721 1.00 98.19 100 CYS A N 1
ATOM 792 C CA . CYS A 1 100 ? -12.924 17.093 2.683 1.00 98.19 100 CYS A CA 1
ATOM 793 C C . CYS A 1 100 ? -14.314 16.530 3.011 1.00 98.19 100 CYS A C 1
ATOM 795 O O . CYS A 1 100 ? -15.040 17.147 3.789 1.00 98.19 100 CYS A O 1
ATOM 797 N N . ARG A 1 101 ? -14.679 15.349 2.487 1.00 98.00 101 ARG A N 1
ATOM 798 C CA . ARG A 1 101 ? -15.942 14.673 2.840 1.00 98.00 101 ARG A CA 1
ATOM 799 C C . ARG A 1 101 ? -16.024 14.344 4.329 1.00 98.00 101 ARG A C 1
ATOM 801 O O . ARG A 1 101 ? -17.067 14.569 4.946 1.00 98.00 101 ARG A O 1
ATOM 808 N N . MET A 1 102 ? -14.942 13.828 4.913 1.00 97.31 102 MET A N 1
ATOM 809 C CA . MET A 1 102 ? -14.887 13.526 6.345 1.00 97.31 102 MET A CA 1
ATOM 810 C C . MET A 1 102 ? -15.088 14.787 7.187 1.00 97.31 102 MET A C 1
ATOM 812 O O . MET A 1 102 ? -15.918 14.788 8.095 1.00 97.31 102 MET A O 1
ATOM 816 N N . VAL A 1 103 ? -14.378 15.870 6.856 1.00 97.00 103 VAL A N 1
ATOM 817 C CA . VAL A 1 103 ? -14.516 17.161 7.544 1.00 97.00 103 VAL A CA 1
ATOM 818 C C . VAL A 1 103 ? -15.950 17.676 7.448 1.00 97.00 103 VAL A C 1
ATOM 820 O O . VAL A 1 103 ? -16.543 17.977 8.478 1.00 97.00 103 VAL A O 1
ATOM 823 N N . GLN A 1 104 ? -16.551 17.680 6.256 1.00 96.38 104 GLN A N 1
ATOM 824 C CA . GLN A 1 104 ? -17.943 18.110 6.066 1.00 96.38 104 GLN A CA 1
ATOM 825 C C . GLN A 1 104 ? -18.932 17.269 6.878 1.00 96.38 104 GLN A C 1
ATOM 827 O O . GLN A 1 104 ? -19.882 17.798 7.450 1.00 96.38 104 GLN A O 1
ATOM 832 N N . THR A 1 105 ? -18.711 15.956 6.958 1.00 95.12 105 THR A N 1
ATOM 833 C CA . THR A 1 105 ? -19.554 15.059 7.759 1.00 95.12 105 THR A CA 1
ATOM 834 C C . THR A 1 105 ? -19.449 15.398 9.246 1.00 95.12 105 THR A C 1
ATOM 836 O O . THR A 1 105 ? -20.462 15.480 9.939 1.00 95.12 105 THR A O 1
ATOM 839 N N . LEU A 1 106 ? -18.234 15.645 9.743 1.00 93.06 106 LEU A N 1
ATOM 840 C CA . LEU A 1 106 ? -18.017 16.066 11.127 1.00 93.06 106 LEU A CA 1
ATOM 841 C C . LEU A 1 106 ? -18.650 17.430 11.407 1.00 93.06 106 LEU A C 1
ATOM 843 O O . LEU A 1 106 ? -19.335 17.581 12.415 1.00 93.06 106 LEU A O 1
ATOM 847 N N . GLU A 1 107 ? -18.482 18.400 10.510 1.00 92.31 107 GLU A N 1
ATOM 848 C CA . GLU A 1 107 ? -19.126 19.710 10.611 1.00 92.31 107 GLU A CA 1
ATOM 849 C C . GLU A 1 107 ? -20.650 19.576 10.676 1.00 92.31 107 GLU A C 1
ATOM 851 O O . GLU A 1 107 ? -21.273 20.207 11.527 1.00 92.31 107 GLU A O 1
ATOM 856 N N . GLN A 1 108 ? -21.261 18.721 9.850 1.00 88.19 108 GLN A N 1
ATOM 857 C CA . GLN A 1 108 ? -22.703 18.458 9.888 1.00 88.19 108 GLN A CA 1
ATOM 858 C C . GLN A 1 108 ? -23.148 17.854 11.223 1.00 88.19 108 GLN A C 1
ATOM 860 O O . GLN A 1 108 ? -24.124 18.330 11.799 1.00 88.19 108 GLN A O 1
ATOM 865 N N . ILE A 1 109 ? -22.427 16.849 11.737 1.00 84.75 109 ILE A N 1
ATOM 866 C CA . ILE A 1 109 ? -22.724 16.224 13.037 1.00 84.75 109 ILE A CA 1
ATOM 867 C C . ILE A 1 109 ? -22.649 17.264 14.161 1.00 84.75 109 ILE A C 1
ATOM 869 O O . ILE A 1 109 ? -23.533 17.319 15.014 1.00 84.75 109 ILE A O 1
ATOM 873 N N . LEU A 1 110 ? -21.613 18.104 14.152 1.00 82.12 110 LEU A N 1
ATOM 874 C CA . LEU A 1 110 ? -21.377 19.113 15.185 1.00 82.12 110 LEU A CA 1
ATOM 875 C C . LEU A 1 110 ? -22.305 20.332 15.066 1.00 82.12 110 LEU A C 1
ATOM 877 O O . LEU A 1 110 ? -22.546 21.010 16.062 1.00 82.12 110 LEU A O 1
ATOM 881 N N . SER A 1 111 ? -22.830 20.607 13.870 1.00 80.62 111 SER A N 1
ATOM 882 C CA . SER A 1 111 ? -23.748 21.723 13.604 1.00 80.62 111 SER A CA 1
ATOM 883 C C . SER A 1 111 ? -25.187 21.435 14.037 1.00 80.62 111 SER A C 1
ATOM 885 O O . SER A 1 111 ? -26.005 22.357 14.063 1.00 80.62 111 SER A O 1
ATOM 887 N N . VAL A 1 112 ? -25.525 20.186 14.383 1.00 76.00 112 VAL A N 1
ATOM 888 C CA . VAL A 1 112 ? -26.823 19.872 14.989 1.00 76.00 112 VAL A CA 1
ATOM 889 C C . VAL A 1 112 ? -26.889 20.571 16.351 1.00 76.00 112 VAL A C 1
ATOM 891 O O . VAL A 1 112 ? -26.071 20.268 17.223 1.00 76.00 112 VAL A O 1
ATOM 894 N N . PRO A 1 113 ? -27.840 21.501 16.574 1.00 59.12 113 PRO A N 1
ATOM 895 C CA . PRO A 1 113 ? -27.950 22.175 17.853 1.00 59.12 113 PRO A CA 1
ATOM 896 C C . PRO A 1 113 ? -28.146 21.126 18.938 1.00 59.12 113 PRO A C 1
ATOM 898 O O . PRO A 1 113 ? -29.074 20.316 18.861 1.00 59.12 113 PRO A O 1
ATOM 901 N N . VAL A 1 114 ?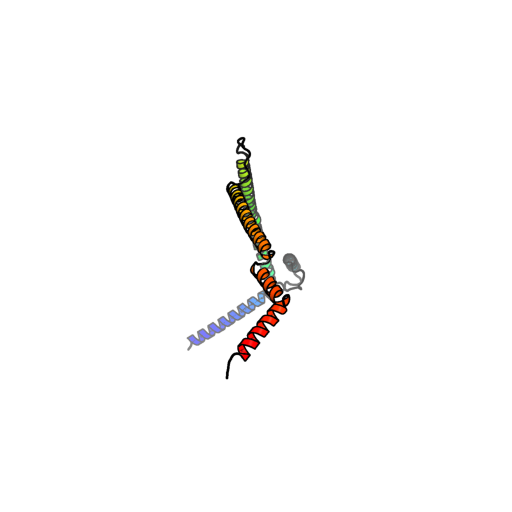 -27.293 21.157 19.961 1.00 57.03 114 VAL A N 1
ATOM 902 C CA . VAL A 1 114 ? -27.513 20.395 21.186 1.00 57.03 114 VAL A CA 1
ATOM 903 C C . VAL A 1 114 ? -28.772 20.975 21.823 1.00 57.03 114 VAL A C 1
ATOM 905 O O . VAL A 1 114 ? -28.725 21.938 22.590 1.00 57.03 114 VAL A O 1
ATOM 908 N N . THR A 1 115 ? -29.934 20.419 21.471 1.00 57.62 115 THR A N 1
ATOM 909 C CA . THR A 1 115 ? -31.130 20.535 22.303 1.00 57.62 115 THR A CA 1
ATOM 910 C C . THR A 1 115 ? -30.692 20.211 23.721 1.00 57.62 115 THR A C 1
ATOM 912 O O . THR A 1 115 ? -29.934 19.265 23.898 1.00 57.62 115 THR A O 1
ATOM 915 N N . HIS A 1 116 ? -31.129 21.006 24.695 1.00 55.34 116 HIS A N 1
ATOM 916 C CA . HIS A 1 116 ? -30.603 21.161 26.065 1.00 55.34 116 HIS A CA 1
ATOM 917 C C . HIS A 1 116 ? -30.512 19.889 26.941 1.00 55.34 116 HIS A C 1
ATOM 919 O O . HIS A 1 116 ? -30.306 19.970 28.148 1.00 55.34 116 HIS A O 1
ATOM 925 N N . MET A 1 117 ? -30.666 18.711 26.353 1.00 56.09 117 MET A N 1
ATOM 926 C CA . MET A 1 117 ? -30.394 17.410 26.924 1.00 56.09 117 MET A CA 1
ATOM 927 C C . MET A 1 117 ? -28.986 16.978 26.500 1.00 56.09 117 MET A C 1
ATOM 929 O O . MET A 1 117 ? -28.749 16.666 25.334 1.00 56.09 117 MET A O 1
ATOM 933 N N . LEU A 1 118 ? -28.054 16.953 27.457 1.00 53.78 118 LEU A N 1
ATOM 934 C CA . LEU A 1 118 ? -26.754 16.293 27.301 1.00 53.78 118 LEU A CA 1
ATOM 935 C C . LEU A 1 118 ? -26.949 14.918 26.626 1.00 53.78 118 LEU A C 1
ATOM 937 O O . LEU A 1 118 ? -27.807 14.155 27.086 1.00 53.78 118 LEU A O 1
ATOM 941 N N . PRO A 1 119 ? -26.170 14.557 25.590 1.00 53.06 119 PRO A N 1
ATOM 942 C CA . PRO A 1 119 ? -26.213 13.205 25.057 1.00 53.06 119 PRO A CA 1
ATOM 943 C C . PRO A 1 119 ? -25.840 12.227 26.177 1.00 53.06 119 PRO A C 1
ATOM 945 O O . PRO A 1 119 ? -24.747 12.282 26.743 1.00 53.06 119 PRO A O 1
ATOM 948 N N . LYS A 1 120 ? -26.773 11.341 26.538 1.00 58.84 120 LYS A N 1
ATOM 949 C CA . LYS A 1 120 ? -26.479 10.203 27.412 1.00 58.84 120 LYS A CA 1
ATOM 950 C C . LYS A 1 120 ? -25.555 9.274 26.626 1.00 58.84 120 LYS A C 1
ATOM 952 O O . LYS A 1 120 ? -26.007 8.552 25.747 1.00 58.84 120 LYS A O 1
ATOM 957 N N . PHE A 1 121 ? -24.258 9.331 26.919 1.00 55.94 121 PHE A N 1
ATOM 958 C CA . PHE A 1 121 ? -23.205 8.561 26.245 1.00 55.94 121 PHE A CA 1
ATOM 959 C C . PHE A 1 121 ? -23.204 7.054 26.558 1.00 55.94 121 PHE A C 1
ATOM 961 O O . PHE A 1 121 ? -22.221 6.375 26.284 1.00 55.94 121 PHE A O 1
ATOM 968 N N . THR A 1 122 ? -24.282 6.494 27.101 1.00 60.34 122 THR A N 1
ATOM 969 C CA . THR A 1 122 ? -24.491 5.045 27.120 1.00 60.34 122 THR A CA 1
ATOM 970 C C . THR A 1 122 ? -25.326 4.674 25.896 1.00 60.34 122 THR A C 1
ATOM 972 O O . THR A 1 122 ? -26.520 4.983 25.874 1.00 60.34 122 THR A O 1
ATOM 975 N N . PRO A 1 123 ? -24.750 4.021 24.863 1.00 72.25 123 PRO A N 1
ATOM 976 C CA . PRO A 1 123 ? -25.552 3.400 23.818 1.00 72.25 123 PRO A CA 1
ATOM 977 C C . PRO A 1 123 ? -26.599 2.515 24.492 1.00 72.25 123 PRO A C 1
ATOM 979 O O . PRO A 1 123 ? -26.249 1.725 25.364 1.00 72.25 123 PRO A O 1
ATOM 982 N N . TRP A 1 124 ? -27.871 2.650 24.121 1.00 74.56 124 TRP A N 1
ATOM 983 C CA . TRP A 1 124 ? -28.972 1.870 24.700 1.00 74.56 124 TRP A CA 1
ATOM 984 C C . TRP A 1 124 ? -28.665 0.361 24.858 1.00 74.56 124 TRP A C 1
ATOM 986 O O . TRP A 1 124 ? -28.924 -0.173 25.936 1.00 74.56 124 TRP A O 1
ATOM 996 N N . PRO A 1 125 ? -28.007 -0.311 23.885 1.00 74.88 125 PRO A N 1
ATOM 997 C CA . PRO A 1 125 ? -27.597 -1.708 24.048 1.00 74.88 125 PRO A CA 1
ATOM 998 C C . PRO A 1 125 ? -26.631 -1.950 25.217 1.00 74.88 125 PRO A C 1
ATOM 1000 O O . PRO A 1 125 ? -26.694 -2.988 25.863 1.00 74.88 125 PRO A O 1
ATOM 1003 N N . LEU A 1 126 ? -25.745 -0.994 25.508 1.00 76.56 126 LEU A N 1
ATOM 1004 C CA . LEU A 1 126 ? -24.797 -1.082 26.618 1.00 76.56 126 LEU A CA 1
ATOM 1005 C C . LEU A 1 126 ? -25.497 -0.898 27.967 1.00 76.56 126 LEU A C 1
ATOM 1007 O O . LEU A 1 126 ? -25.148 -1.576 28.924 1.00 76.56 126 LEU A O 1
ATOM 1011 N N . ALA A 1 127 ? -26.485 -0.003 28.047 1.00 80.62 127 ALA A N 1
ATOM 1012 C CA . ALA A 1 127 ? -27.266 0.183 29.268 1.00 80.62 127 ALA A CA 1
ATOM 1013 C C . ALA A 1 127 ? -28.055 -1.088 29.621 1.00 80.62 127 ALA A C 1
ATOM 1015 O O . ALA A 1 127 ? -27.989 -1.544 30.757 1.00 80.62 127 ALA A O 1
ATOM 1016 N N . GLN A 1 128 ? -28.712 -1.695 28.628 1.00 82.25 128 GLN A N 1
ATOM 1017 C CA . GLN A 1 128 ? -29.433 -2.954 28.804 1.00 82.25 128 GLN A CA 1
ATOM 1018 C C . GLN A 1 128 ? -28.489 -4.101 29.203 1.00 82.25 128 GLN A 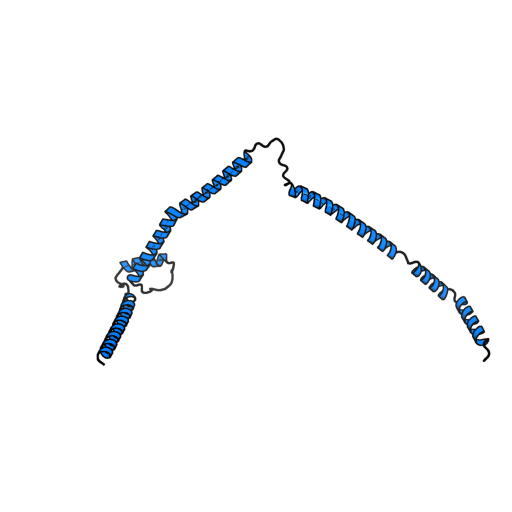C 1
ATOM 1020 O O . GLN A 1 128 ? -28.772 -4.830 30.147 1.00 82.25 128 GLN A O 1
ATOM 1025 N N . ALA A 1 129 ? -27.331 -4.225 28.545 1.00 81.81 129 ALA A N 1
ATOM 1026 C CA . ALA A 1 129 ? -26.347 -5.253 28.883 1.00 81.81 129 ALA A CA 1
ATOM 1027 C C . ALA A 1 129 ? -25.787 -5.102 30.311 1.00 81.81 129 ALA A C 1
ATOM 1029 O O . ALA A 1 129 ? -25.489 -6.099 30.966 1.00 81.81 129 ALA A O 1
ATOM 1030 N N . LEU A 1 130 ? -25.636 -3.866 30.803 1.00 85.69 130 LEU A N 1
ATOM 1031 C CA . LEU A 1 130 ? -25.201 -3.605 32.178 1.00 85.69 130 LEU A CA 1
ATOM 1032 C C . LEU A 1 130 ? -26.284 -3.960 33.205 1.00 85.69 130 LEU A C 1
ATOM 1034 O O . LEU A 1 130 ? -25.953 -4.531 34.239 1.00 85.69 130 LEU A O 1
ATOM 1038 N N . GLU A 1 131 ? -27.553 -3.674 32.911 1.00 91.25 131 GLU A N 1
ATOM 1039 C CA . GLU A 1 131 ? -28.689 -4.050 33.765 1.00 91.25 131 GLU A CA 1
ATOM 1040 C C . GLU A 1 131 ? -28.861 -5.578 33.835 1.00 91.25 131 GLU A C 1
ATOM 1042 O O . GLU A 1 131 ? -29.020 -6.146 34.915 1.00 91.25 131 GLU A O 1
ATOM 1047 N N . GLU A 1 132 ? -28.732 -6.270 32.700 1.00 94.25 132 GLU A N 1
ATOM 1048 C CA . GLU A 1 132 ? -28.735 -7.737 32.644 1.00 94.25 132 GLU A CA 1
ATOM 1049 C C . GLU A 1 132 ? -27.569 -8.339 33.446 1.00 94.25 132 GLU A C 1
ATOM 1051 O O . GLU A 1 132 ? -27.756 -9.297 34.199 1.00 94.25 132 GLU A O 1
ATOM 1056 N N . LEU A 1 133 ? -26.367 -7.759 33.345 1.00 94.50 133 LEU A N 1
ATOM 1057 C CA . LEU A 1 133 ? -25.205 -8.199 34.120 1.00 94.50 133 LEU A CA 1
ATOM 1058 C C . LEU A 1 133 ? -25.395 -7.982 35.628 1.00 94.50 133 LEU A C 1
ATOM 1060 O O . LEU A 1 133 ? -24.986 -8.828 36.426 1.00 94.50 133 LEU A O 1
ATOM 1064 N N . GLU A 1 134 ? -26.012 -6.870 36.027 1.00 95.38 134 GLU A N 1
ATOM 1065 C CA . GLU A 1 134 ? -26.333 -6.581 37.426 1.00 95.38 134 GLU A CA 1
ATOM 1066 C C . GLU A 1 134 ? -27.338 -7.600 37.985 1.00 95.38 134 GLU A C 1
ATOM 1068 O O . GLU A 1 134 ? -27.107 -8.166 39.056 1.00 95.38 134 GLU A O 1
ATOM 1073 N N . MET A 1 135 ? -28.382 -7.934 37.222 1.00 96.19 135 MET A N 1
ATOM 1074 C CA . MET A 1 135 ? -29.341 -8.986 37.579 1.00 96.19 135 MET A CA 1
ATOM 1075 C C . MET A 1 135 ? -28.672 -10.357 37.742 1.00 96.19 135 MET A C 1
ATOM 1077 O O . MET A 1 135 ? -28.861 -11.018 38.765 1.00 96.19 135 MET A O 1
ATOM 1081 N N . ILE A 1 136 ? -27.825 -10.759 36.788 1.00 95.81 136 I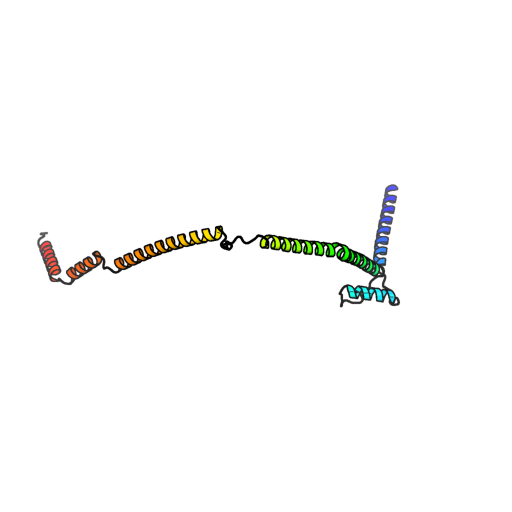LE A N 1
ATOM 1082 C CA . ILE A 1 136 ? -27.070 -12.021 36.866 1.00 95.81 136 ILE A CA 1
ATOM 1083 C C . ILE A 1 136 ? -26.147 -12.030 38.092 1.00 95.81 136 ILE A C 1
ATOM 1085 O O . ILE A 1 136 ? -26.031 -13.044 38.779 1.00 95.81 136 ILE A O 1
ATOM 1089 N N . SER A 1 137 ? -25.504 -10.903 38.406 1.00 95.38 137 SER A N 1
ATOM 1090 C CA . SER A 1 137 ? -24.654 -10.769 39.593 1.00 95.38 137 SER A CA 1
ATOM 1091 C C . SER A 1 137 ? -25.437 -11.032 40.886 1.00 95.38 137 SER A C 1
ATOM 1093 O O . SER A 1 137 ? -24.964 -11.776 41.750 1.00 95.38 137 SER A O 1
ATOM 1095 N N . TYR A 1 138 ? -26.660 -10.501 40.999 1.00 96.88 138 TYR A N 1
ATOM 1096 C CA . TYR A 1 138 ? -27.542 -10.772 42.138 1.00 96.88 138 TYR A CA 1
ATOM 1097 C C . TYR A 1 138 ? -27.939 -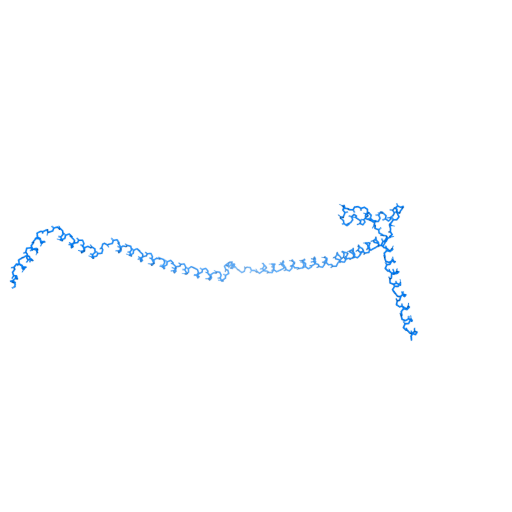12.252 42.241 1.00 96.88 138 TYR A C 1
ATOM 1099 O O . TYR A 1 138 ? -27.898 -12.817 43.337 1.00 96.88 138 TYR A O 1
ATOM 1107 N N . GLU A 1 139 ? -28.272 -12.906 41.125 1.00 96.88 139 GLU A N 1
ATOM 1108 C CA . GLU A 1 139 ? -28.624 -14.335 41.100 1.00 96.88 139 GLU A CA 1
ATOM 1109 C C . GLU A 1 139 ? -27.445 -15.238 41.487 1.00 96.88 139 GLU A C 1
ATOM 1111 O O . GLU A 1 139 ? -27.594 -16.181 42.275 1.00 96.88 139 GLU A O 1
ATOM 1116 N N . VAL A 1 140 ? -26.249 -14.930 40.977 1.00 96.62 140 VAL A N 1
ATOM 1117 C CA . VAL A 1 140 ? -25.015 -15.637 41.338 1.00 96.62 140 VAL A CA 1
ATOM 1118 C C . VAL A 1 140 ? -24.719 -15.444 42.820 1.00 96.62 140 VAL A C 1
ATOM 1120 O O . VAL A 1 140 ? -24.422 -16.418 43.511 1.00 96.62 140 VAL A O 1
ATOM 1123 N N . TYR A 1 141 ? -24.844 -14.220 43.338 1.00 96.06 141 TYR A N 1
ATOM 1124 C CA . TYR A 1 141 ? -24.642 -13.944 44.758 1.00 96.06 141 TYR A CA 1
ATOM 1125 C C . TYR A 1 141 ? -25.616 -14.734 45.643 1.00 96.06 141 TYR A C 1
ATOM 1127 O O . TYR A 1 141 ? -25.189 -15.361 46.616 1.00 96.06 141 TYR A O 1
ATOM 1135 N N . ALA A 1 142 ? -26.904 -14.770 45.285 1.00 96.88 142 ALA A N 1
ATOM 1136 C CA . ALA A 1 142 ? -27.912 -15.558 45.993 1.00 96.88 142 ALA A CA 1
ATOM 1137 C C . ALA A 1 142 ? -27.565 -17.057 45.994 1.00 96.88 142 ALA A C 1
ATOM 1139 O O . ALA A 1 142 ? -27.519 -17.680 47.057 1.00 96.88 142 ALA A O 1
ATOM 1140 N N . SER A 1 143 ? -27.211 -17.606 44.830 1.00 96.25 143 SER A N 1
ATOM 1141 C CA . SER A 1 143 ? -26.820 -19.014 44.676 1.00 96.25 143 SER A CA 1
ATOM 1142 C C . SER A 1 143 ? -25.571 -19.363 45.498 1.00 96.25 143 SER A C 1
ATOM 1144 O O . SER A 1 143 ? -25.517 -20.392 46.174 1.00 96.25 143 SER A O 1
ATOM 1146 N N . VAL A 1 144 ? -24.554 -18.494 45.487 1.00 97.25 144 VAL A N 1
ATOM 1147 C CA . VAL A 1 144 ? -23.331 -18.660 46.290 1.00 97.25 144 VAL A CA 1
ATOM 1148 C C . VAL A 1 144 ? -23.656 -18.647 47.781 1.00 97.25 144 VAL A C 1
ATOM 1150 O O . VAL A 1 144 ? -23.109 -19.456 48.537 1.00 97.25 144 VAL A O 1
ATOM 1153 N N . ASN A 1 145 ? -24.551 -17.762 48.217 1.00 96.88 145 ASN A N 1
ATOM 1154 C CA . ASN A 1 145 ? -24.976 -17.693 49.608 1.00 96.88 145 ASN A CA 1
ATOM 1155 C C . ASN A 1 145 ? -25.719 -18.970 50.037 1.00 96.88 145 ASN A C 1
ATOM 1157 O O . ASN A 1 145 ? -25.393 -19.535 51.078 1.00 96.88 145 ASN A O 1
ATOM 1161 N N . GLU A 1 146 ? -26.641 -19.487 49.221 1.00 96.81 146 GLU A N 1
ATOM 1162 C CA . GLU A 1 146 ? -27.333 -20.756 49.493 1.00 96.81 146 GLU A CA 1
ATOM 1163 C C . GLU A 1 146 ? -26.358 -21.930 49.645 1.00 96.81 146 GLU A C 1
ATOM 1165 O O . GLU A 1 146 ? -26.419 -22.676 50.627 1.00 96.81 146 GLU A O 1
ATOM 1170 N N . VAL A 1 147 ? -25.401 -22.061 48.720 1.00 96.31 147 VAL A N 1
ATOM 1171 C CA . VAL A 1 147 ? -24.359 -23.098 48.785 1.00 96.31 147 VAL A CA 1
ATOM 1172 C C . VAL A 1 147 ? -23.495 -22.933 50.035 1.00 96.31 147 VAL A C 1
ATOM 1174 O O . VAL A 1 147 ? -23.135 -23.923 50.680 1.00 96.31 147 VAL A O 1
ATOM 1177 N N . THR A 1 148 ? -23.173 -21.693 50.402 1.00 95.56 148 THR A N 1
ATOM 1178 C CA . THR A 1 148 ? -22.391 -21.390 51.605 1.00 95.56 148 THR A CA 1
ATOM 1179 C C . THR A 1 148 ? -23.147 -21.814 52.863 1.00 95.56 148 THR A C 1
ATOM 1181 O O . THR A 1 148 ? -22.590 -22.544 53.684 1.00 95.56 148 THR A O 1
ATOM 1184 N N . MET A 1 149 ? -24.433 -21.474 52.973 1.00 95.25 149 MET A N 1
ATOM 1185 C CA . MET A 1 149 ? -25.283 -21.868 54.100 1.00 95.25 149 MET A CA 1
ATOM 1186 C C . MET A 1 149 ? -25.439 -23.391 54.200 1.00 95.25 149 MET A C 1
ATOM 1188 O O . MET A 1 149 ? -25.261 -23.960 55.279 1.00 95.25 149 MET A O 1
ATOM 1192 N N . ALA A 1 150 ? -25.678 -24.076 53.077 1.00 94.25 150 ALA A N 1
ATOM 1193 C CA . ALA A 1 150 ? -25.766 -25.536 53.037 1.00 94.25 150 ALA A CA 1
ATOM 1194 C C . ALA A 1 150 ? -24.441 -26.206 53.448 1.00 94.25 150 ALA A C 1
ATOM 1196 O O . ALA A 1 150 ? -24.422 -27.207 54.174 1.00 94.25 150 ALA A O 1
ATOM 1197 N N . ARG A 1 151 ? -23.302 -25.643 53.022 1.00 93.56 151 ARG A N 1
ATOM 1198 C CA . ARG A 1 151 ? -21.971 -26.107 53.434 1.00 93.56 151 ARG A CA 1
ATOM 1199 C C . ARG A 1 151 ? -21.756 -25.925 54.935 1.00 93.56 151 ARG A C 1
ATOM 1201 O O . ARG A 1 151 ? -21.222 -26.832 55.581 1.00 93.56 151 ARG A O 1
ATOM 1208 N N . GLU A 1 152 ? -22.130 -24.779 55.491 1.00 92.94 152 GLU A N 1
ATOM 1209 C CA . GLU A 1 152 ? -22.015 -24.515 56.926 1.00 92.94 152 GLU A CA 1
ATOM 1210 C C . GLU A 1 152 ? -22.881 -25.468 57.748 1.00 92.94 152 GLU A C 1
ATOM 1212 O O . GLU A 1 152 ? -22.406 -26.033 58.735 1.00 92.94 152 GLU A O 1
ATOM 1217 N N . GLU A 1 153 ? -24.121 -25.705 57.322 1.00 92.25 153 GLU A N 1
ATOM 1218 C CA . GLU A 1 153 ? -25.021 -26.658 57.965 1.00 92.25 153 GLU A CA 1
ATOM 1219 C C . GLU A 1 153 ? -24.434 -28.073 57.946 1.00 92.25 153 GLU A C 1
ATOM 1221 O O . GLU A 1 153 ? -24.304 -28.706 58.997 1.00 92.25 153 GLU A O 1
ATOM 1226 N N . LYS A 1 154 ? -23.966 -28.543 56.783 1.00 89.38 154 LYS A N 1
ATOM 1227 C CA . LYS A 1 154 ? -23.300 -29.847 56.661 1.00 89.38 154 LYS A CA 1
ATOM 1228 C C . LYS A 1 154 ? -22.064 -29.945 57.556 1.00 89.38 154 LYS A C 1
ATOM 1230 O O . LYS A 1 154 ? -21.827 -30.982 58.171 1.00 89.38 154 LYS A O 1
ATOM 1235 N N . THR A 1 155 ? -21.284 -28.871 57.656 1.00 87.25 155 THR A N 1
ATOM 1236 C CA . THR A 1 155 ? -20.103 -28.821 58.530 1.00 87.25 155 THR A CA 1
ATOM 1237 C C . THR A 1 155 ? -20.506 -28.943 60.001 1.00 87.25 155 THR A C 1
ATOM 1239 O O . THR A 1 155 ? -19.893 -29.717 60.736 1.00 87.25 155 THR A O 1
ATOM 1242 N N . LYS A 1 156 ? -21.576 -28.257 60.427 1.00 86.06 156 LYS A N 1
ATOM 1243 C CA . LYS A 1 156 ? -22.139 -28.385 61.782 1.00 86.06 156 LYS A CA 1
ATOM 1244 C C . LYS A 1 156 ? -22.641 -29.805 62.051 1.00 86.06 156 LYS A C 1
ATOM 1246 O O . LYS A 1 156 ? -22.352 -30.349 63.113 1.00 86.06 156 LYS A O 1
ATOM 1251 N N . MET A 1 157 ? -23.324 -30.435 61.091 1.00 78.88 157 MET A N 1
ATOM 1252 C CA . MET A 1 157 ? -23.776 -31.827 61.218 1.00 78.88 157 MET A CA 1
ATOM 1253 C C . MET A 1 157 ? -22.606 -32.808 61.367 1.00 78.88 157 MET A C 1
ATOM 1255 O O . MET A 1 157 ? -22.682 -33.718 62.186 1.00 78.88 157 MET A O 1
ATOM 1259 N N . LEU A 1 158 ? -21.512 -32.612 60.623 1.00 75.75 158 LEU A N 1
ATOM 1260 C CA . LEU A 1 158 ? -20.312 -33.454 60.721 1.00 75.75 158 LEU A CA 1
ATOM 1261 C C . LEU A 1 158 ? -19.549 -33.269 62.041 1.00 75.75 158 LEU A C 1
ATOM 1263 O O . LEU A 1 158 ? -18.906 -34.209 62.503 1.00 75.75 158 LEU A O 1
ATOM 1267 N N . GLN A 1 159 ? -19.609 -32.084 62.656 1.00 72.56 159 GLN A N 1
ATOM 1268 C CA . GLN A 1 159 ? -19.004 -31.846 63.971 1.00 72.56 159 GLN A CA 1
ATOM 1269 C C . GLN A 1 159 ? -19.807 -32.469 65.122 1.00 72.56 159 GLN A C 1
ATOM 1271 O O . GLN A 1 159 ? -19.236 -32.744 66.179 1.00 72.56 159 GLN A O 1
ATOM 1276 N N . GLN A 1 160 ? -21.112 -32.710 64.951 1.00 69.88 160 GLN A N 1
ATOM 1277 C CA . GLN A 1 160 ? -21.908 -33.363 65.986 1.00 69.88 160 GLN A CA 1
ATOM 1278 C C . GLN A 1 160 ? -21.652 -34.880 65.990 1.00 69.88 160 GLN A C 1
ATOM 1280 O O . GLN A 1 160 ? -21.816 -35.535 64.960 1.00 69.88 160 GLN A O 1
ATOM 1285 N N . PRO A 1 161 ? -21.281 -35.487 67.138 1.00 62.66 161 PRO A N 1
ATOM 1286 C CA . PRO A 1 161 ? -21.169 -36.936 67.236 1.00 62.66 161 PRO A CA 1
ATOM 1287 C C . PRO A 1 161 ? -22.518 -37.558 66.882 1.00 62.66 161 PRO A C 1
ATOM 1289 O O . PRO A 1 161 ? -23.526 -37.234 67.513 1.00 62.66 161 PRO A O 1
ATOM 1292 N N . SER A 1 162 ? -22.549 -38.447 65.886 1.00 70.19 162 SER A N 1
ATOM 1293 C CA . SER A 1 162 ? -23.800 -39.097 65.501 1.00 70.19 162 SER A CA 1
ATOM 1294 C C . SER A 1 162 ? -24.404 -39.817 66.712 1.00 70.19 162 SER A C 1
ATOM 1296 O O . SER A 1 162 ? -23.690 -40.366 67.558 1.00 70.19 162 SER A O 1
ATOM 1298 N N . ARG A 1 163 ? -25.739 -39.832 66.809 1.00 65.62 163 ARG A N 1
ATOM 1299 C CA . ARG A 1 163 ? -26.455 -40.571 67.863 1.00 65.62 163 ARG A CA 1
ATOM 1300 C C . ARG A 1 163 ? -25.986 -42.032 67.936 1.00 65.62 163 ARG A C 1
ATOM 1302 O O . ARG A 1 163 ? -25.865 -42.575 69.028 1.00 65.62 163 ARG A O 1
ATOM 1309 N N . ASN A 1 164 ? -25.631 -42.613 66.788 1.00 63.53 164 ASN A N 1
ATOM 1310 C CA . ASN A 1 164 ? -25.053 -43.950 66.678 1.00 63.53 164 ASN A CA 1
ATOM 1311 C C . ASN A 1 164 ? -23.637 -44.026 67.268 1.00 63.53 164 ASN A C 1
ATOM 1313 O O . ASN A 1 164 ? -23.384 -44.911 68.073 1.00 63.53 164 ASN A O 1
ATOM 1317 N N . ALA A 1 165 ? -22.751 -43.064 66.990 1.00 70.75 165 ALA A N 1
ATOM 1318 C CA . ALA A 1 165 ? -21.415 -43.022 67.590 1.00 70.75 165 ALA A CA 1
ATOM 1319 C C . ALA A 1 165 ? -21.463 -42.836 69.119 1.00 70.75 165 ALA A C 1
ATOM 1321 O O . ALA A 1 165 ? -20.630 -43.377 69.846 1.00 70.75 165 ALA A O 1
ATOM 1322 N N . GLN A 1 166 ? -22.447 -42.094 69.639 1.00 73.62 166 GLN A N 1
ATOM 1323 C CA . GLN A 1 166 ? -22.665 -41.997 71.086 1.00 73.62 166 GLN A CA 1
ATOM 1324 C C . GLN A 1 166 ? -23.236 -43.292 71.679 1.00 73.62 166 GLN A C 1
ATOM 1326 O O . GLN A 1 166 ? -22.830 -43.687 72.772 1.00 73.62 166 GLN A O 1
ATOM 1331 N N . GLN A 1 167 ? -24.148 -43.962 70.969 1.00 70.06 167 GLN A N 1
ATOM 1332 C CA . GLN A 1 167 ? -24.699 -45.258 71.366 1.00 70.06 167 GLN A CA 1
ATOM 1333 C C . GLN A 1 167 ? -23.607 -46.337 71.391 1.00 70.06 167 GLN A C 1
ATOM 1335 O O . GLN A 1 167 ? -23.492 -47.052 72.378 1.00 70.06 167 GLN A O 1
ATOM 1340 N N . GLU A 1 168 ? -22.761 -46.415 70.362 1.00 72.56 168 GLU A N 1
ATOM 1341 C CA . GLU A 1 168 ? -21.627 -47.343 70.282 1.00 72.56 168 GLU A CA 1
ATOM 1342 C C . GLU A 1 168 ? -20.624 -47.103 71.409 1.00 72.56 168 GLU A C 1
ATOM 1344 O O . GLU A 1 168 ? -20.217 -48.053 72.071 1.00 72.56 168 GLU A O 1
ATOM 1349 N N . ARG A 1 169 ? -20.289 -45.838 71.707 1.00 75.31 169 ARG A N 1
ATOM 1350 C CA . ARG A 1 169 ? -19.443 -45.502 72.865 1.00 75.31 169 ARG A CA 1
ATOM 1351 C C . ARG A 1 169 ? -20.065 -45.952 74.186 1.00 75.31 169 ARG A C 1
ATOM 1353 O O . ARG A 1 169 ? -19.336 -46.441 75.043 1.00 75.31 169 ARG A O 1
ATOM 1360 N N . ARG A 1 170 ? -21.387 -45.814 74.356 1.00 74.00 170 ARG A N 1
ATOM 1361 C CA . ARG A 1 170 ? -22.094 -46.305 75.552 1.00 74.00 170 ARG A CA 1
ATOM 1362 C C . ARG A 1 170 ? -22.095 -47.827 75.631 1.00 74.00 170 ARG A C 1
ATOM 1364 O O . ARG A 1 170 ? -21.792 -48.349 76.688 1.00 74.00 170 ARG A O 1
ATOM 1371 N N . VAL A 1 171 ? -22.378 -48.531 74.534 1.00 72.00 171 VAL A N 1
ATOM 1372 C CA . VAL A 1 171 ? -22.366 -50.005 74.494 1.00 72.00 171 VAL A CA 1
ATOM 1373 C C . VAL A 1 171 ? -20.963 -50.543 74.766 1.00 72.00 171 VAL A C 1
ATOM 1375 O O . VAL A 1 171 ? -20.807 -51.481 75.541 1.00 72.00 171 VAL A O 1
ATOM 1378 N N . PHE A 1 172 ? -19.940 -49.925 74.176 1.00 77.94 172 PHE A N 1
ATOM 1379 C CA . PHE A 1 172 ? -18.546 -50.272 74.423 1.00 77.94 172 PHE A CA 1
ATOM 1380 C C . PHE A 1 172 ? -18.181 -50.045 75.897 1.00 77.94 172 PHE A C 1
ATOM 1382 O O . PHE A 1 172 ? -17.690 -50.957 76.556 1.00 77.94 172 PHE A O 1
ATOM 1389 N N . ALA A 1 173 ? -18.486 -48.869 76.455 1.00 77.50 173 ALA A N 1
ATOM 1390 C CA . ALA A 1 173 ? -18.260 -48.596 77.872 1.00 77.50 173 ALA A CA 1
ATOM 1391 C C . ALA A 1 173 ? -19.032 -49.570 78.780 1.00 77.50 173 ALA A C 1
ATOM 1393 O O . ALA A 1 173 ? -18.452 -50.128 79.702 1.00 77.50 173 ALA A O 1
ATOM 1394 N N . ASP A 1 174 ? -20.303 -49.854 78.499 1.00 74.88 174 ASP A N 1
ATOM 1395 C CA . ASP A 1 174 ? -21.108 -50.777 79.303 1.00 74.88 174 ASP A CA 1
ATOM 1396 C C . ASP A 1 174 ? -20.557 -52.207 79.277 1.00 74.88 174 ASP A C 1
ATOM 1398 O O . ASP A 1 174 ? -20.554 -52.869 80.318 1.00 74.88 174 ASP A O 1
ATOM 1402 N N . PHE A 1 175 ? -20.059 -52.668 78.124 1.00 72.44 175 PHE A N 1
ATOM 1403 C CA . PHE A 1 175 ? -19.461 -53.994 77.970 1.00 72.44 175 PHE A CA 1
ATOM 1404 C C . PHE A 1 175 ? -18.136 -54.130 78.737 1.00 72.44 175 PHE A C 1
ATOM 1406 O O . PHE A 1 175 ? -17.919 -55.141 79.402 1.00 72.44 175 PHE A O 1
ATOM 1413 N N . PHE A 1 176 ? -17.265 -53.115 78.690 1.00 71.56 176 PHE A N 1
ATOM 1414 C CA . PHE A 1 176 ? -15.925 -53.183 79.293 1.00 71.56 176 PHE A CA 1
ATOM 1415 C C . PHE A 1 176 ? -15.847 -52.656 80.737 1.00 71.56 176 PHE A C 1
ATOM 1417 O O . PHE A 1 176 ? -14.957 -53.063 81.481 1.00 71.56 176 PHE A O 1
ATOM 1424 N N . CYS A 1 177 ? -16.765 -51.788 81.170 1.00 71.25 177 CYS A N 1
ATOM 1425 C CA . CYS A 1 177 ? -16.751 -51.190 82.512 1.00 71.25 177 CYS A CA 1
ATOM 1426 C C . CYS A 1 177 ? -17.587 -51.960 83.550 1.00 71.25 177 CYS A C 1
ATOM 1428 O O . CYS A 1 177 ? -17.516 -51.634 84.733 1.00 71.25 177 CYS A O 1
ATOM 1430 N N . HIS A 1 178 ? -18.339 -52.995 83.152 1.00 70.06 178 HIS A N 1
ATOM 1431 C CA . HIS A 1 178 ? -19.122 -53.839 84.069 1.00 70.06 178 HIS A CA 1
ATOM 1432 C C . HIS A 1 178 ? -18.727 -55.328 83.973 1.00 70.06 178 HIS A C 1
ATOM 1434 O O . HIS A 1 178 ? -19.550 -56.158 83.573 1.00 70.06 178 HIS A O 1
ATOM 1440 N N . PRO A 1 179 ? -17.496 -55.706 84.379 1.00 65.00 179 PRO A N 1
ATOM 1441 C CA . PRO A 1 179 ? -16.975 -57.074 84.246 1.00 65.00 179 PRO A CA 1
ATOM 1442 C C . PRO A 1 179 ? -17.854 -58.128 84.939 1.00 65.00 179 PRO A C 1
ATOM 1444 O O . PRO A 1 179 ? -18.043 -59.221 84.408 1.00 65.00 179 PRO A O 1
ATOM 1447 N N . GLY A 1 180 ? -18.507 -57.769 86.051 1.00 71.62 180 GLY A N 1
ATOM 1448 C CA . GLY A 1 180 ? -19.434 -58.660 86.758 1.00 71.62 180 GLY A CA 1
ATOM 1449 C C . GLY A 1 180 ? -20.648 -59.093 85.923 1.00 71.62 180 GLY A C 1
ATOM 1450 O O . GLY A 1 180 ? -21.227 -60.149 86.167 1.00 71.62 180 GLY A O 1
ATOM 1451 N N . ARG A 1 181 ? -21.042 -58.323 84.897 1.00 69.69 181 ARG A N 1
ATOM 1452 C CA . ARG A 1 181 ? -22.130 -58.706 83.982 1.00 69.69 181 ARG A CA 1
ATOM 1453 C C . ARG A 1 181 ? -21.688 -59.828 83.037 1.00 69.69 181 ARG A C 1
ATOM 1455 O O . ARG A 1 181 ? -22.466 -60.748 82.789 1.00 69.69 181 ARG A O 1
ATOM 1462 N N . LEU A 1 182 ? -20.438 -59.771 82.572 1.00 68.50 182 LEU A N 1
ATOM 1463 C CA . LEU A 1 182 ? -19.812 -60.815 81.761 1.00 68.50 182 LEU A CA 1
ATOM 1464 C C . LEU A 1 182 ? -19.632 -62.097 82.585 1.00 68.50 182 LEU A C 1
ATOM 1466 O O . LEU A 1 182 ? -20.010 -63.174 82.137 1.00 68.50 182 LEU A O 1
ATOM 1470 N N . GLU A 1 183 ? -19.153 -61.972 83.825 1.00 73.69 183 GLU A N 1
ATOM 1471 C CA . GLU A 1 183 ? -19.033 -63.096 84.763 1.00 73.69 183 GLU A CA 1
ATOM 1472 C C . GLU A 1 183 ? -20.387 -63.760 85.039 1.00 73.69 183 GLU A C 1
ATOM 1474 O O . GLU A 1 183 ? -20.493 -64.986 85.047 1.00 73.69 183 GLU A O 1
ATOM 1479 N N . ASN A 1 184 ? -21.450 -62.966 85.201 1.00 77.56 184 ASN A N 1
ATOM 1480 C CA . ASN A 1 184 ? -22.807 -63.477 85.383 1.00 77.56 184 ASN A CA 1
ATOM 1481 C C . ASN A 1 184 ? -23.316 -64.237 84.154 1.00 77.56 184 ASN A C 1
ATOM 1483 O O . ASN A 1 184 ? -23.888 -65.312 84.322 1.00 77.56 184 ASN A O 1
ATOM 1487 N N . GLN A 1 185 ? -23.081 -63.722 82.942 1.00 74.44 185 GLN A N 1
ATOM 1488 C CA . GLN A 1 185 ? -23.466 -64.408 81.705 1.00 74.44 185 GLN A CA 1
ATOM 1489 C C . GLN A 1 185 ? -22.653 -65.679 81.462 1.00 74.44 185 GLN A C 1
ATOM 1491 O O . GLN A 1 185 ? -23.224 -66.698 81.085 1.00 74.44 185 GLN A O 1
ATOM 1496 N N . VAL A 1 186 ? -21.345 -65.665 81.728 1.00 77.12 186 VAL A N 1
ATOM 1497 C CA . VAL A 1 186 ? -20.502 -66.867 81.646 1.00 77.12 186 VAL A CA 1
ATOM 1498 C C . VAL A 1 186 ? -20.966 -67.907 82.662 1.00 77.12 186 VAL A C 1
ATOM 1500 O O . VAL A 1 186 ? -21.089 -69.083 82.326 1.00 77.12 186 VAL A O 1
ATOM 1503 N N . ARG A 1 187 ? -21.293 -67.490 83.888 1.00 80.81 187 ARG A N 1
ATOM 1504 C CA . ARG A 1 187 ? -21.835 -68.372 84.928 1.00 80.81 187 ARG A CA 1
ATOM 1505 C C . ARG A 1 187 ? -23.186 -68.970 84.534 1.00 80.81 187 ARG A C 1
ATOM 1507 O O . ARG A 1 187 ? -23.391 -70.162 84.743 1.00 80.81 187 ARG A O 1
ATOM 1514 N N . GLU A 1 188 ? -24.078 -68.175 83.948 1.00 82.75 188 GLU A N 1
ATOM 1515 C CA . GLU A 1 188 ? -25.378 -68.634 83.449 1.00 82.75 188 GLU A CA 1
ATOM 1516 C C . GLU A 1 188 ? -25.236 -69.587 82.251 1.00 82.75 188 GLU A C 1
ATOM 1518 O O . GLU A 1 188 ? -25.919 -70.604 82.164 1.00 82.75 188 GLU A O 1
ATOM 1523 N N . LEU A 1 189 ? -24.314 -69.308 81.330 1.00 80.69 189 LEU A N 1
ATOM 1524 C CA . LEU A 1 189 ? -24.042 -70.191 80.200 1.00 80.69 189 LEU A CA 1
ATOM 1525 C C . LEU A 1 189 ? -23.437 -71.518 80.676 1.00 80.69 189 LEU A C 1
ATOM 1527 O O . LEU A 1 189 ? -23.852 -72.587 80.237 1.00 80.69 189 LEU A O 1
ATOM 1531 N N . THR A 1 190 ? -22.511 -71.457 81.632 1.00 82.12 190 THR A N 1
ATOM 1532 C CA . THR A 1 190 ? -21.890 -72.640 82.240 1.00 82.12 190 THR A CA 1
ATOM 1533 C C . THR A 1 190 ? -22.921 -73.494 82.980 1.00 82.12 190 THR A C 1
ATOM 1535 O O . THR A 1 190 ? -22.867 -74.722 82.898 1.00 82.12 190 THR A O 1
ATOM 1538 N N . SER A 1 191 ? -23.882 -72.876 83.679 1.00 80.88 191 SER A N 1
ATOM 1539 C CA . SER A 1 191 ? -24.959 -73.613 84.349 1.00 80.88 191 SER A CA 1
ATOM 1540 C C . SER A 1 191 ? -25.937 -74.243 83.356 1.00 80.88 191 SER A C 1
ATOM 1542 O O . SER A 1 191 ? -26.330 -75.389 83.558 1.00 80.88 191 SER A O 1
ATOM 1544 N N . ARG A 1 192 ? -26.270 -73.556 82.255 1.00 79.44 192 ARG A N 1
ATOM 1545 C CA . ARG A 1 192 ? -27.093 -74.116 81.169 1.00 79.44 192 ARG A CA 1
ATOM 1546 C C . ARG A 1 192 ? -26.410 -75.299 80.484 1.00 79.44 192 ARG A C 1
ATOM 1548 O O . ARG A 1 192 ? -27.065 -76.307 80.274 1.00 79.44 192 ARG A O 1
ATOM 1555 N N . VAL A 1 193 ? -25.110 -75.215 80.200 1.00 76.69 193 VAL A N 1
ATOM 1556 C CA . VAL A 1 193 ? -24.347 -76.310 79.569 1.00 76.69 193 VAL A CA 1
ATOM 1557 C C . VAL A 1 193 ? -24.224 -77.526 80.494 1.00 76.69 193 VAL A C 1
ATOM 1559 O O . VAL A 1 193 ? -24.396 -78.647 80.034 1.00 76.69 193 VAL A O 1
ATOM 1562 N N . ARG A 1 194 ? -24.000 -77.334 81.803 1.00 75.12 194 ARG A N 1
ATOM 1563 C CA . ARG A 1 194 ? -24.010 -78.446 82.781 1.00 75.12 194 ARG A CA 1
ATOM 1564 C C . ARG A 1 194 ? -25.396 -79.032 83.048 1.00 75.12 194 ARG A C 1
ATOM 1566 O O . ARG A 1 194 ? -25.483 -80.132 83.580 1.00 75.12 194 ARG A O 1
ATOM 1573 N N . GLY A 1 195 ? -26.456 -78.282 82.760 1.00 66.56 195 GLY A N 1
ATOM 1574 C CA . GLY A 1 195 ? -27.842 -78.703 82.952 1.00 66.56 195 GLY A CA 1
ATOM 1575 C C . GLY A 1 195 ? -28.428 -79.496 81.784 1.00 66.56 195 GLY A C 1
ATOM 1576 O O . GLY A 1 195 ? -29.577 -79.914 81.887 1.00 66.56 195 GLY A O 1
ATOM 1577 N N . ILE A 1 196 ? -27.680 -79.689 80.691 1.00 60.59 196 ILE A N 1
ATOM 1578 C CA . ILE A 1 196 ? -28.068 -80.557 79.573 1.00 60.59 196 ILE A CA 1
ATOM 1579 C C . ILE A 1 196 ? -27.557 -81.974 79.902 1.00 60.59 196 ILE A C 1
ATOM 1581 O O . ILE A 1 196 ? -26.341 -82.159 79.948 1.00 60.59 196 ILE A O 1
ATOM 1585 N N . PRO A 1 197 ? -28.433 -82.956 80.189 1.00 63.03 197 PRO A N 1
ATOM 1586 C CA . PRO A 1 197 ? -28.021 -84.354 80.306 1.00 63.03 197 PRO A CA 1
ATOM 1587 C C . PRO A 1 197 ? -27.601 -84.900 78.929 1.00 63.03 197 PRO A C 1
ATOM 1589 O O . PRO A 1 197 ? -28.172 -84.473 77.925 1.00 63.03 197 PRO A O 1
ATOM 1592 N N . GLU A 1 198 ? -26.606 -85.801 78.902 1.00 54.94 198 GLU A N 1
ATOM 1593 C CA . GLU A 1 198 ? -26.127 -86.497 77.685 1.00 54.94 198 GLU A CA 1
ATOM 1594 C C . GLU A 1 198 ? -27.247 -87.195 76.899 1.00 54.94 198 GLU A C 1
ATOM 1596 O O . GLU A 1 198 ? -28.131 -87.817 77.537 1.00 54.94 198 GLU A O 1
#

InterPro domains:
  IPR026206 HAUS augmin-like complex subunit 3 [PTHR19378] (2-195)
  IPR060303 HAUS3, C-terminal [PF27045] (126-194)

Sequence (198 aa):
MELQSYVLAVNSRLDQYHLIGEAASSMIEEGSIDDRDTFLHAVRDILSSYSGSQTMTPTYVSACALVEQISELEDELHCYQHELENVLPRERGRFIDEQCRMVQTLEQILSVPVTHMLPKFTPWPLAQALEELEMISYEVYASVNEVTMAREEKTKMLQQPSRNAQQERRVFADFFCHPGRLENQVRELTSRVRGIPE